Protein AF-A0A969LUW6-F1 (afdb_monomer_lite)

pLDDT: mean 77.74, std 17.45, range [34.81, 97.62]

Structure (mmCIF, N/CA/C/O backbone):
data_AF-A0A969LUW6-F1
#
_entry.id   AF-A0A969LUW6-F1
#
loop_
_atom_site.group_PDB
_atom_site.id
_atom_site.type_symbol
_atom_site.label_atom_id
_atom_site.label_alt_id
_atom_site.label_comp_id
_atom_site.label_asym_id
_atom_site.label_entity_id
_atom_site.label_seq_id
_atom_site.pdbx_PDB_ins_code
_atom_site.Cartn_x
_atom_site.Cartn_y
_atom_site.Cartn_z
_atom_site.occupancy
_atom_site.B_iso_or_equiv
_atom_site.auth_seq_id
_atom_site.auth_comp_id
_atom_site.auth_asym_id
_atom_site.auth_atom_id
_atom_site.pdbx_PDB_model_num
ATOM 1 N N . MET A 1 1 ? 1.964 -22.242 -4.460 1.00 82.00 1 MET A N 1
ATOM 2 C CA . MET A 1 1 ? 0.895 -22.938 -5.220 1.00 82.00 1 MET A CA 1
ATOM 3 C C . MET A 1 1 ? -0.150 -21.976 -5.781 1.00 82.00 1 MET A C 1
ATOM 5 O O . MET A 1 1 ? -0.470 -22.120 -6.950 1.00 82.00 1 MET A O 1
ATOM 9 N N . VAL A 1 2 ? -0.638 -20.989 -5.014 1.00 88.75 2 VAL A N 1
ATOM 10 C CA . VAL A 1 2 ? -1.667 -20.030 -5.479 1.00 88.75 2 VAL A CA 1
ATOM 11 C C . VAL A 1 2 ? -1.224 -19.213 -6.698 1.00 88.75 2 VAL A C 1
ATOM 13 O O . VAL A 1 2 ? -1.934 -19.186 -7.691 1.00 88.75 2 VAL A O 1
ATOM 16 N N . GLU A 1 3 ? -0.026 -18.627 -6.671 1.00 88.38 3 GLU A N 1
ATOM 17 C CA . GLU A 1 3 ? 0.510 -17.844 -7.797 1.00 88.38 3 GLU A CA 1
ATOM 18 C C . GLU A 1 3 ? 0.594 -18.656 -9.099 1.00 88.38 3 GLU A C 1
ATOM 20 O O . GLU A 1 3 ? 0.148 -18.209 -10.149 1.00 88.38 3 GLU A O 1
ATOM 25 N N . LYS A 1 4 ? 1.078 -19.904 -9.019 1.00 90.12 4 LYS A N 1
ATOM 26 C CA . LYS A 1 4 ? 1.127 -20.814 -10.171 1.00 90.12 4 LYS A CA 1
ATOM 27 C C . LYS A 1 4 ? -0.269 -21.109 -10.724 1.00 90.12 4 LYS A C 1
ATOM 29 O O . LYS A 1 4 ? -0.436 -21.162 -11.935 1.00 90.12 4 LYS A O 1
ATOM 34 N N . ALA A 1 5 ? -1.260 -21.310 -9.855 1.00 89.75 5 ALA A N 1
ATOM 35 C CA . ALA A 1 5 ? -2.643 -21.521 -10.280 1.00 89.75 5 ALA A CA 1
ATOM 36 C C . ALA A 1 5 ? -3.230 -20.261 -10.938 1.00 89.75 5 ALA A C 1
ATOM 38 O O . ALA A 1 5 ? -3.925 -20.367 -11.946 1.00 89.75 5 ALA A O 1
ATOM 39 N N . TYR A 1 6 ? -2.897 -19.076 -10.418 1.00 88.81 6 TYR A N 1
ATOM 40 C CA . TYR A 1 6 ? -3.279 -17.802 -11.021 1.00 88.81 6 TYR A CA 1
ATOM 41 C C . TYR A 1 6 ? -2.663 -17.649 -12.419 1.00 88.81 6 TYR A C 1
ATOM 43 O O . TYR A 1 6 ? -3.399 -17.440 -13.380 1.00 88.81 6 TYR A O 1
ATOM 51 N N . ALA A 1 7 ? -1.353 -17.860 -12.574 1.00 89.38 7 ALA A N 1
ATOM 52 C CA . ALA A 1 7 ? -0.679 -17.831 -13.875 1.00 89.38 7 ALA A CA 1
ATOM 53 C C . ALA A 1 7 ? -1.271 -18.861 -14.854 1.00 89.38 7 ALA A C 1
ATOM 55 O O . ALA A 1 7 ? -1.586 -18.532 -15.997 1.00 89.38 7 ALA A O 1
ATOM 56 N N . ALA A 1 8 ? -1.494 -20.095 -14.388 1.00 90.12 8 ALA A N 1
ATOM 57 C CA . ALA A 1 8 ? -2.071 -21.180 -15.181 1.00 90.12 8 ALA A CA 1
ATOM 58 C C . ALA A 1 8 ? -3.505 -20.891 -15.647 1.00 90.12 8 ALA A C 1
ATOM 60 O O . ALA A 1 8 ? -3.933 -21.416 -16.671 1.00 90.12 8 ALA A O 1
ATOM 61 N N . SER A 1 9 ? -4.246 -20.049 -14.923 1.00 87.62 9 SER A N 1
ATOM 62 C CA . SER A 1 9 ? -5.614 -19.691 -15.294 1.00 87.62 9 SER A CA 1
ATOM 63 C C . SER A 1 9 ? -5.696 -18.841 -16.564 1.00 87.62 9 SER A C 1
ATOM 65 O O . SER A 1 9 ? -6.790 -18.712 -17.105 1.00 87.62 9 SER A O 1
ATOM 67 N N . GLY A 1 10 ? -4.590 -18.238 -17.022 1.00 85.56 10 GLY A N 1
ATOM 68 C CA . GLY A 1 10 ? -4.571 -17.305 -18.155 1.00 85.56 10 GLY A CA 1
ATOM 69 C C . GLY A 1 10 ? -5.155 -15.922 -17.833 1.00 85.56 10 GLY A C 1
ATOM 70 O O . GLY A 1 10 ? -5.252 -15.070 -18.720 1.00 85.56 10 GLY A O 1
ATOM 71 N N . ILE A 1 11 ? -5.551 -15.681 -16.577 1.00 85.50 11 ILE A N 1
ATOM 72 C CA . ILE A 1 11 ? -6.007 -14.372 -16.101 1.00 85.50 11 ILE A CA 1
ATOM 73 C C . ILE A 1 11 ? -4.840 -13.387 -16.153 1.00 85.50 11 ILE A C 1
ATOM 75 O O . ILE A 1 11 ? -3.736 -13.675 -15.693 1.00 85.50 11 ILE A O 1
ATOM 79 N N . ARG A 1 12 ? -5.100 -12.207 -16.716 1.00 83.56 12 ARG A N 1
ATOM 80 C CA . ARG A 1 12 ? -4.108 -11.138 -16.826 1.00 83.56 12 ARG A CA 1
ATOM 81 C C . ARG A 1 12 ? -4.143 -10.208 -15.626 1.00 83.56 12 ARG A C 1
ATOM 83 O O . ARG A 1 12 ? -5.132 -10.154 -14.917 1.00 83.56 12 ARG A O 1
ATOM 90 N N . GLY A 1 13 ? -3.082 -9.447 -15.391 1.00 72.44 13 GLY A N 1
ATOM 91 C CA . GLY A 1 13 ? -3.028 -8.516 -14.259 1.00 72.44 13 GLY A CA 1
ATOM 92 C C . GLY A 1 13 ? -4.087 -7.395 -14.275 1.00 72.44 13 GLY A C 1
ATOM 93 O O . GLY A 1 13 ? -4.339 -6.782 -13.238 1.00 72.44 13 GLY A O 1
ATOM 94 N N . ASN A 1 14 ? -4.714 -7.104 -15.420 1.00 71.88 14 ASN A N 1
ATOM 95 C CA . ASN A 1 14 ? -5.703 -6.034 -15.553 1.00 71.88 14 ASN A CA 1
ATOM 96 C C . ASN A 1 14 ? -6.877 -6.422 -16.467 1.00 71.88 14 ASN A C 1
ATOM 98 O O . ASN A 1 14 ? -6.703 -7.182 -17.417 1.00 71.88 14 ASN A O 1
ATOM 102 N N . LEU A 1 15 ? -8.056 -5.843 -16.201 1.00 67.94 15 LEU A N 1
ATOM 103 C CA . LEU A 1 15 ? -9.284 -6.043 -16.992 1.00 67.94 15 LEU A CA 1
ATOM 104 C C . LEU A 1 15 ? -9.200 -5.515 -18.432 1.00 67.94 15 LEU A C 1
ATOM 106 O O . LEU A 1 15 ? -10.059 -5.830 -19.248 1.00 67.94 15 LEU A O 1
ATOM 110 N N . LEU A 1 16 ? -8.195 -4.694 -18.751 1.00 65.38 16 LEU A N 1
ATOM 111 C CA . LEU A 1 16 ? -8.040 -4.112 -20.088 1.00 65.38 16 LEU A CA 1
ATOM 112 C C . LEU A 1 16 ? -7.513 -5.119 -21.111 1.00 65.38 16 LEU A C 1
ATOM 114 O O . LEU A 1 16 ? -7.574 -4.859 -22.310 1.00 65.38 16 LEU A O 1
ATOM 118 N N . LYS A 1 17 ? -6.954 -6.242 -20.655 1.00 66.94 17 LYS A N 1
ATOM 119 C CA . LYS A 1 17 ? -6.422 -7.280 -21.529 1.00 66.94 17 LYS A CA 1
ATOM 120 C C . LYS A 1 17 ? -7.303 -8.519 -21.440 1.00 66.94 17 LYS A C 1
ATOM 122 O O . LYS A 1 17 ? -7.560 -9.025 -20.350 1.00 66.94 17 LYS A O 1
ATOM 127 N N . GLU A 1 18 ? -7.699 -9.036 -22.598 1.00 74.94 18 GLU A N 1
ATOM 128 C CA . GLU A 1 18 ? -8.442 -10.291 -22.687 1.00 74.94 18 GLU A CA 1
ATOM 129 C C . GLU A 1 18 ? -7.674 -11.441 -22.031 1.00 74.94 18 GLU A C 1
ATOM 131 O O . GLU A 1 18 ? -6.439 -11.493 -22.050 1.00 74.94 18 GLU A O 1
ATOM 136 N N . LYS A 1 19 ? -8.426 -12.373 -21.444 1.00 80.75 19 LYS A N 1
ATOM 137 C CA . LYS A 1 19 ? -7.871 -13.586 -20.853 1.00 80.75 19 LYS A CA 1
ATOM 138 C C . LYS A 1 19 ? -7.052 -14.340 -21.905 1.00 80.75 19 LYS A C 1
ATOM 140 O O . LYS A 1 19 ? -7.500 -14.534 -23.030 1.00 80.75 19 LYS A O 1
ATOM 145 N N . SER A 1 20 ? -5.854 -14.769 -21.527 1.00 81.69 20 SER A N 1
ATOM 146 C CA . SER A 1 20 ? -5.008 -15.585 -22.393 1.00 81.69 20 SER A CA 1
ATOM 147 C C . SER A 1 20 ? -5.558 -17.008 -22.490 1.00 81.69 20 SER A C 1
ATOM 149 O O . SER A 1 20 ? -5.987 -17.575 -21.483 1.00 81.69 20 SER A O 1
ATOM 151 N N . ASN A 1 21 ? -5.482 -17.603 -23.683 1.00 81.06 21 ASN A N 1
ATOM 152 C CA . ASN A 1 21 ? -5.755 -19.031 -23.882 1.00 81.06 21 ASN A CA 1
ATOM 153 C C . ASN A 1 21 ? -4.657 -19.921 -23.276 1.00 81.06 21 ASN A C 1
ATOM 155 O O . ASN A 1 21 ? -4.885 -21.100 -23.024 1.00 81.06 21 ASN A O 1
ATOM 159 N N . GLU A 1 22 ? -3.484 -19.345 -23.008 1.00 86.06 22 GLU A N 1
ATOM 160 C CA . GLU A 1 22 ? -2.337 -20.026 -22.415 1.00 86.06 22 GLU A CA 1
ATOM 161 C C . GLU A 1 22 ? -1.975 -19.401 -21.066 1.00 86.06 22 GLU A C 1
ATOM 163 O O . GLU A 1 22 ? -1.876 -18.176 -20.930 1.00 86.06 22 GLU A O 1
ATOM 168 N N . GLY A 1 23 ? -1.780 -20.249 -20.058 1.00 85.62 23 GLY A N 1
ATOM 169 C CA . GLY A 1 23 ? -1.317 -19.827 -18.744 1.00 85.62 23 GLY A CA 1
ATOM 170 C C . GLY A 1 23 ? 0.183 -19.540 -18.752 1.00 85.62 23 GLY A C 1
ATOM 171 O O . GLY A 1 23 ? 0.973 -20.410 -19.104 1.00 85.62 23 GLY A O 1
ATOM 172 N N . ALA A 1 24 ? 0.570 -18.334 -18.345 1.00 88.12 24 ALA A N 1
ATOM 173 C CA . ALA A 1 24 ? 1.954 -17.862 -18.355 1.00 88.12 24 ALA A CA 1
ATOM 174 C C . ALA A 1 24 ? 2.158 -16.859 -17.213 1.00 88.12 24 ALA A C 1
ATOM 176 O O . ALA A 1 24 ? 1.217 -16.150 -16.843 1.00 88.12 24 ALA A O 1
ATOM 177 N N . TYR A 1 25 ? 3.359 -16.801 -16.638 1.00 87.62 25 TYR A N 1
ATOM 178 C CA . TYR A 1 25 ? 3.648 -15.892 -15.521 1.00 87.62 25 TYR A CA 1
ATOM 179 C C . TYR A 1 25 ? 3.642 -14.428 -15.976 1.00 87.62 25 TYR A C 1
ATOM 181 O O . TYR A 1 25 ? 3.141 -13.553 -15.274 1.00 87.62 25 TYR A O 1
ATOM 189 N N . GLU A 1 26 ? 4.086 -14.194 -17.204 1.00 88.44 26 GLU A N 1
ATOM 190 C CA . GLU A 1 26 ? 4.154 -12.912 -17.900 1.00 88.44 26 GLU A CA 1
ATOM 191 C C . GLU A 1 26 ? 2.767 -12.265 -18.043 1.00 88.44 26 GLU A C 1
ATOM 193 O O . GLU A 1 26 ? 2.632 -11.043 -18.083 1.00 88.44 26 GLU A O 1
ATOM 198 N N . ASN A 1 27 ? 1.695 -13.067 -18.054 1.00 85.94 27 ASN A N 1
ATOM 199 C CA . ASN A 1 27 ? 0.327 -12.547 -18.090 1.00 85.94 27 ASN A CA 1
ATOM 200 C C . ASN A 1 27 ? -0.034 -11.749 -16.824 1.00 85.94 27 ASN A C 1
ATOM 202 O O . ASN A 1 27 ? -0.928 -10.900 -16.872 1.00 85.94 27 ASN A O 1
ATOM 206 N N . MET A 1 28 ? 0.644 -12.000 -15.701 1.00 84.50 28 MET A N 1
ATOM 207 C CA . MET A 1 28 ? 0.396 -11.320 -14.428 1.00 84.50 28 MET A CA 1
ATOM 208 C C . MET A 1 28 ? 1.115 -9.966 -14.322 1.00 84.50 28 MET A C 1
ATOM 210 O O . MET A 1 28 ? 0.819 -9.194 -13.409 1.00 84.50 28 MET A O 1
ATOM 214 N N . GLU A 1 29 ? 2.027 -9.645 -15.246 1.00 84.50 29 GLU A N 1
ATOM 215 C CA . GLU A 1 29 ? 2.792 -8.399 -15.207 1.00 84.50 29 GLU A CA 1
ATOM 216 C C . GLU A 1 29 ? 1.911 -7.152 -15.383 1.00 84.50 29 GLU A C 1
ATOM 218 O O . GLU A 1 29 ? 1.014 -7.088 -16.233 1.00 84.50 29 GLU A O 1
ATOM 223 N N . GLY A 1 30 ? 2.204 -6.119 -14.585 1.00 80.94 30 GLY A N 1
ATOM 224 C CA . GLY A 1 30 ? 1.499 -4.834 -14.636 1.00 80.94 30 GLY A CA 1
ATOM 225 C C . GLY A 1 30 ? 0.048 -4.907 -14.151 1.00 80.94 30 GLY A C 1
ATOM 226 O O . GLY A 1 30 ? -0.820 -4.223 -14.704 1.00 80.94 30 GLY A O 1
ATOM 227 N N . GLY A 1 31 ? -0.222 -5.775 -13.173 1.00 84.25 31 GLY A N 1
ATOM 228 C CA . GLY A 1 31 ? -1.552 -5.958 -12.609 1.00 84.25 31 GLY A CA 1
ATOM 229 C C . GLY A 1 31 ? -1.943 -4.986 -11.498 1.00 84.25 31 GLY A C 1
ATOM 230 O O . GLY A 1 31 ? -1.109 -4.257 -10.966 1.00 84.25 31 GLY A O 1
ATOM 231 N N . PHE A 1 32 ? -3.230 -4.994 -11.144 1.00 88.75 32 PHE A N 1
ATOM 232 C CA . PHE A 1 32 ? -3.789 -4.170 -10.071 1.00 88.75 32 PHE A CA 1
ATOM 233 C C . PHE A 1 32 ? -4.319 -5.024 -8.915 1.00 88.75 32 PHE A C 1
ATOM 235 O O . PHE A 1 32 ? -5.057 -5.988 -9.129 1.00 88.75 32 PHE A O 1
ATOM 242 N N . SER A 1 33 ? -4.007 -4.622 -7.680 1.00 92.50 33 SER A N 1
ATOM 243 C CA . SER A 1 33 ? -4.384 -5.363 -6.469 1.00 92.50 33 SER A CA 1
ATOM 244 C C . SER A 1 33 ? -5.895 -5.569 -6.319 1.00 92.50 33 SER A C 1
ATOM 246 O O . SER A 1 33 ? -6.322 -6.657 -5.944 1.00 92.50 33 SER A O 1
ATOM 248 N N . TRP A 1 34 ? -6.724 -4.568 -6.649 1.00 92.25 34 TRP A N 1
ATOM 249 C CA . TRP A 1 34 ? -8.185 -4.719 -6.584 1.00 92.25 34 TRP A CA 1
ATOM 250 C C . TRP A 1 34 ? -8.690 -5.830 -7.509 1.00 92.25 34 TRP A C 1
ATOM 252 O O . TRP A 1 34 ? -9.543 -6.604 -7.098 1.00 92.25 34 TRP A O 1
ATOM 262 N N . TYR A 1 35 ? -8.120 -5.965 -8.709 1.00 91.00 35 TYR A N 1
ATOM 263 C CA . TYR A 1 35 ? -8.531 -7.003 -9.647 1.00 91.00 35 TYR A CA 1
ATOM 264 C C . TYR A 1 35 ? -8.110 -8.391 -9.156 1.00 91.00 35 TYR A C 1
ATOM 266 O O . TYR A 1 35 ? -8.892 -9.339 -9.196 1.00 91.00 35 TYR A O 1
ATOM 274 N N . ALA A 1 36 ? -6.906 -8.503 -8.587 1.00 91.56 36 ALA A N 1
ATOM 275 C CA . ALA A 1 36 ? -6.483 -9.734 -7.929 1.00 91.56 36 ALA A CA 1
ATOM 276 C C . ALA A 1 36 ? -7.428 -10.117 -6.773 1.00 91.56 36 ALA A C 1
ATOM 278 O O . ALA A 1 36 ? -7.747 -11.294 -6.612 1.00 91.56 36 ALA A O 1
ATOM 279 N N . PHE A 1 37 ? -7.923 -9.148 -5.994 1.00 92.94 37 PHE A N 1
ATOM 280 C CA . PHE A 1 37 ? -8.915 -9.411 -4.948 1.00 92.94 37 PHE A CA 1
ATOM 281 C C . PHE A 1 37 ? -10.226 -9.959 -5.513 1.00 92.94 37 PHE A C 1
ATOM 283 O O . PHE A 1 37 ? -10.753 -10.923 -4.963 1.00 92.94 37 PHE A O 1
ATOM 290 N N . GLU A 1 38 ? -10.732 -9.404 -6.613 1.00 91.31 38 GLU A N 1
ATOM 291 C CA . GLU A 1 38 ? -11.956 -9.899 -7.256 1.00 91.31 38 GLU A CA 1
ATOM 292 C C . GLU A 1 38 ? -11.805 -11.329 -7.747 1.00 91.31 38 GLU A C 1
ATOM 294 O O . GLU A 1 38 ? -12.661 -12.169 -7.478 1.00 91.31 38 GLU A O 1
ATOM 299 N N . VAL A 1 39 ? -10.686 -11.628 -8.406 1.00 89.69 39 VAL A N 1
ATOM 300 C CA . VAL A 1 39 ? -10.389 -12.974 -8.902 1.00 89.69 39 VAL A CA 1
ATOM 301 C C . VAL A 1 39 ? -10.301 -13.977 -7.752 1.00 89.69 39 VAL A C 1
ATOM 303 O O . VAL A 1 39 ? -10.811 -15.090 -7.863 1.00 89.69 39 VAL A O 1
ATOM 306 N N . LEU A 1 40 ? -9.671 -13.598 -6.638 1.00 89.94 40 LEU A N 1
ATOM 307 C CA . LEU A 1 40 ? -9.479 -14.486 -5.490 1.00 89.94 40 LEU A CA 1
ATOM 308 C C . LEU A 1 40 ? -10.741 -14.661 -4.635 1.00 89.94 40 LEU A C 1
ATOM 310 O O . LEU A 1 40 ? -10.903 -15.710 -4.013 1.00 89.94 40 LEU A O 1
ATOM 314 N N . LEU A 1 41 ? -11.615 -13.652 -4.570 1.00 89.88 41 LEU A N 1
ATOM 315 C CA . LEU A 1 41 ? -12.793 -13.650 -3.694 1.00 89.88 41 LEU A CA 1
ATOM 316 C C . LEU A 1 41 ? -14.114 -13.895 -4.430 1.00 89.88 41 LEU A C 1
ATOM 318 O O . LEU A 1 41 ? -15.123 -14.159 -3.777 1.00 89.88 41 LEU A O 1
ATOM 322 N N . GLY A 1 42 ? -14.135 -13.774 -5.759 1.00 89.88 42 GLY A N 1
ATOM 323 C CA . GLY A 1 42 ? -15.349 -13.857 -6.573 1.00 89.88 42 GLY A CA 1
ATOM 324 C C . GLY A 1 42 ? -16.356 -12.735 -6.297 1.00 89.88 42 GLY A C 1
ATOM 325 O O . GLY A 1 42 ? -17.549 -12.914 -6.530 1.00 89.88 42 GLY A O 1
ATOM 326 N N . LYS A 1 43 ? -15.903 -11.605 -5.743 1.00 90.38 43 LYS A N 1
ATOM 327 C CA . LYS A 1 43 ? -16.732 -10.457 -5.350 1.00 90.38 43 LYS A CA 1
ATOM 328 C C . LYS A 1 43 ? -16.055 -9.160 -5.767 1.00 90.38 43 LYS A C 1
ATOM 330 O O . LYS A 1 43 ? -14.835 -9.061 -5.652 1.00 90.38 43 LYS A O 1
ATOM 335 N N . GLU A 1 44 ? -16.853 -8.171 -6.159 1.00 90.19 44 GLU A N 1
ATOM 336 C CA . GLU A 1 44 ? -16.357 -6.847 -6.546 1.00 90.19 44 GLU A CA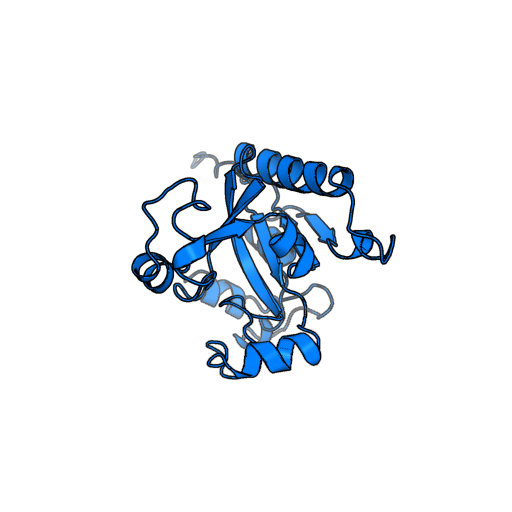 1
ATOM 337 C C . GLU A 1 44 ? -15.523 -6.202 -5.435 1.00 90.19 44 GLU A C 1
ATOM 339 O O . GLU A 1 44 ? -15.876 -6.217 -4.250 1.00 90.19 44 GLU A O 1
ATOM 344 N N . SER A 1 45 ? -14.398 -5.626 -5.838 1.00 92.81 45 SER A N 1
ATOM 345 C CA . SER A 1 45 ? -13.489 -4.883 -4.977 1.00 92.81 45 SER A CA 1
ATOM 346 C C . SER A 1 45 ? -13.468 -3.425 -5.414 1.00 92.81 45 SER A C 1
ATOM 348 O O . SER A 1 45 ? -13.977 -3.051 -6.464 1.00 92.81 45 SER A O 1
ATOM 350 N N . SER A 1 46 ? -12.905 -2.555 -4.584 1.00 92.19 46 SER A N 1
ATOM 351 C CA . SER A 1 46 ? -12.885 -1.122 -4.875 1.00 92.19 46 SER A CA 1
ATOM 352 C C . SER A 1 46 ? -11.466 -0.614 -5.061 1.00 92.19 46 SER A C 1
ATOM 354 O O . SER A 1 46 ? -10.560 -0.984 -4.313 1.00 92.19 46 SER A O 1
ATOM 356 N N . GLN A 1 47 ? -11.291 0.290 -6.024 1.00 91.94 47 GLN A N 1
ATOM 357 C CA . GLN A 1 47 ? -10.090 1.102 -6.169 1.00 91.94 47 GLN A CA 1
ATOM 358 C C . GLN A 1 47 ? -10.446 2.574 -5.955 1.00 91.94 47 GLN A C 1
ATOM 360 O O . GLN A 1 47 ? -11.441 3.078 -6.469 1.00 91.94 47 GLN A O 1
ATOM 365 N N . THR A 1 48 ? -9.626 3.279 -5.186 1.00 92.50 48 THR A N 1
ATOM 366 C CA . THR A 1 48 ? -9.702 4.730 -5.002 1.00 92.50 48 THR A CA 1
ATOM 367 C C . THR A 1 48 ? -8.459 5.369 -5.598 1.00 92.50 48 THR A C 1
ATOM 369 O O . THR A 1 48 ? -7.345 4.993 -5.233 1.00 92.50 48 THR A O 1
ATOM 372 N N . ASP A 1 49 ? -8.655 6.343 -6.482 1.00 90.44 49 ASP A N 1
ATOM 373 C CA . ASP A 1 49 ? -7.585 7.215 -6.963 1.00 90.44 49 ASP A CA 1
ATOM 374 C C . ASP A 1 49 ? -7.237 8.244 -5.874 1.00 90.44 49 ASP A C 1
ATOM 376 O O . ASP A 1 49 ? -8.083 9.025 -5.426 1.00 90.44 49 ASP A O 1
ATOM 380 N N . LEU A 1 50 ? -5.987 8.219 -5.416 1.00 89.06 50 LEU A N 1
ATOM 381 C CA . LEU A 1 50 ? -5.460 9.129 -4.401 1.00 89.06 50 LEU A CA 1
ATOM 382 C C . LEU A 1 50 ? -4.931 10.441 -5.013 1.00 89.06 50 LEU A C 1
ATOM 384 O O . LEU A 1 50 ? -4.744 11.425 -4.296 1.00 89.06 50 LEU A O 1
ATOM 388 N N . THR A 1 51 ? -4.741 10.500 -6.334 1.00 77.94 51 THR A N 1
ATOM 389 C CA . THR A 1 51 ? -4.213 11.666 -7.064 1.00 77.94 51 THR A CA 1
ATOM 390 C C . THR A 1 51 ? -5.259 12.730 -7.353 1.00 77.94 51 THR A C 1
ATOM 392 O O . THR A 1 51 ? -4.901 13.904 -7.459 1.00 77.94 51 THR A O 1
ATOM 395 N N . ALA A 1 52 ? -6.546 12.371 -7.389 1.00 55.88 52 ALA A N 1
ATOM 396 C CA . ALA A 1 52 ? -7.651 13.307 -7.618 1.00 55.88 52 ALA A CA 1
ATOM 397 C C . ALA A 1 52 ? -7.687 14.467 -6.596 1.00 55.88 52 ALA A C 1
ATOM 399 O O . ALA A 1 52 ? -8.270 15.518 -6.855 1.00 55.88 52 ALA A O 1
ATOM 400 N N . LYS A 1 53 ? -7.000 14.323 -5.454 1.00 51.53 53 LYS A N 1
ATOM 401 C CA . LYS A 1 53 ? -6.830 15.378 -4.443 1.00 51.53 53 LYS A CA 1
ATOM 402 C C . LYS A 1 53 ? -5.653 16.329 -4.706 1.00 51.53 53 LYS A C 1
ATOM 404 O O . LYS A 1 53 ? -5.617 17.403 -4.116 1.00 51.53 53 LYS A O 1
ATOM 409 N N . LYS A 1 54 ? -4.721 15.992 -5.608 1.00 48.53 54 LYS A N 1
ATOM 410 C CA . LYS A 1 54 ? -3.590 16.856 -6.011 1.00 48.53 54 LYS A CA 1
ATOM 411 C C . LYS A 1 54 ? -3.975 17.924 -7.038 1.00 48.53 54 LYS A C 1
ATOM 413 O O . LYS A 1 54 ? -3.270 18.922 -7.161 1.00 48.53 54 LYS A O 1
ATOM 418 N N . ALA A 1 55 ? -5.094 17.754 -7.747 1.00 40.62 55 ALA A N 1
ATOM 419 C CA . ALA A 1 55 ? -5.599 18.751 -8.696 1.00 40.62 55 ALA A CA 1
ATOM 420 C C . ALA A 1 55 ? -6.134 20.026 -8.006 1.00 40.62 55 ALA A C 1
ATOM 422 O O . ALA A 1 55 ? -6.319 21.054 -8.657 1.00 40.62 55 ALA A O 1
ATOM 423 N N . VAL A 1 56 ? -6.320 20.002 -6.679 1.00 39.84 56 VAL A N 1
ATOM 424 C CA . VAL A 1 56 ? -6.744 21.158 -5.883 1.00 39.84 56 VAL A CA 1
ATOM 425 C C . VAL A 1 56 ? -5.549 21.720 -5.099 1.00 39.84 56 VAL A C 1
ATOM 427 O O . VAL A 1 56 ? -5.337 21.425 -3.931 1.00 39.84 56 VAL A O 1
ATOM 430 N N . LYS A 1 57 ? -4.819 22.604 -5.787 1.00 34.81 57 LYS A N 1
ATOM 431 C CA . LYS A 1 57 ? -3.877 23.632 -5.299 1.00 34.81 57 LYS A CA 1
ATOM 432 C C . LYS A 1 57 ? -2.439 23.245 -4.915 1.00 34.81 57 LYS A C 1
ATOM 434 O O . LYS A 1 57 ? -2.143 22.534 -3.964 1.00 34.81 57 LYS A O 1
ATOM 439 N N . LYS A 1 58 ? -1.547 23.999 -5.570 1.00 35.94 58 LYS A N 1
ATOM 440 C CA . LYS A 1 58 ? -0.165 24.399 -5.241 1.00 35.94 58 LYS A CA 1
ATOM 441 C C . LYS A 1 58 ? -0.049 25.197 -3.917 1.00 35.94 58 LYS A C 1
ATOM 443 O O . LYS A 1 58 ? 0.755 26.117 -3.813 1.00 35.94 58 LYS A O 1
ATOM 448 N N . SER A 1 59 ? -0.865 24.890 -2.912 1.00 34.81 59 SER A N 1
ATOM 449 C CA . SER A 1 59 ? -0.765 25.449 -1.562 1.00 34.81 59 SER A CA 1
ATOM 450 C C . SER A 1 59 ? -0.737 24.279 -0.598 1.00 34.81 59 SER A C 1
ATOM 452 O O . SER A 1 59 ? -1.651 23.465 -0.682 1.00 34.81 59 SER A O 1
ATOM 454 N N . ARG A 1 60 ? 0.291 24.196 0.264 1.00 43.09 60 ARG A N 1
ATOM 455 C CA . ARG A 1 60 ? 0.390 23.277 1.420 1.00 43.09 60 ARG A CA 1
ATOM 456 C C . ARG A 1 60 ? -0.985 22.712 1.785 1.00 43.09 60 ARG A C 1
ATOM 458 O O . ARG A 1 60 ? -1.819 23.452 2.304 1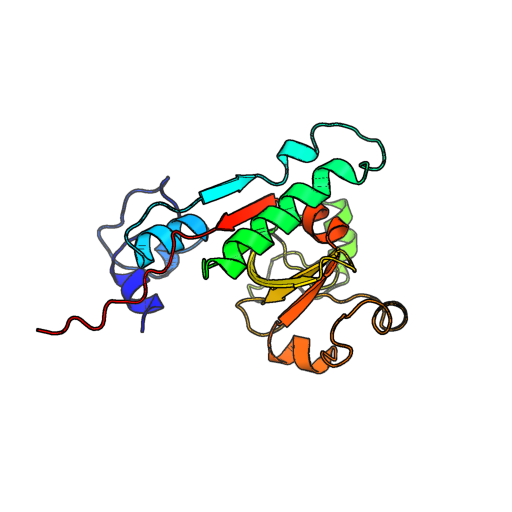.00 43.09 60 ARG A O 1
ATOM 465 N N . SER A 1 61 ? -1.244 21.464 1.401 1.00 40.59 61 SER A N 1
ATOM 466 C CA . SER A 1 61 ? -2.564 20.852 1.523 1.00 40.59 61 SER A CA 1
ATOM 467 C C . SER A 1 61 ? -3.012 20.903 2.976 1.00 40.59 61 SER A C 1
ATOM 469 O O . SER A 1 61 ? -2.319 20.423 3.871 1.00 40.59 61 SER A O 1
ATOM 471 N N . THR A 1 62 ? -4.161 21.523 3.206 1.00 37.19 62 THR A N 1
ATOM 472 C CA . THR A 1 62 ? -4.799 21.600 4.513 1.00 37.19 62 THR A CA 1
ATOM 473 C C . THR A 1 62 ? -5.170 20.196 5.031 1.00 37.19 62 THR A C 1
ATOM 475 O O . THR A 1 62 ? -5.515 19.317 4.237 1.00 37.19 62 THR A O 1
ATOM 478 N N . PRO A 1 63 ? -5.166 19.965 6.360 1.00 47.44 63 PRO A N 1
ATOM 479 C CA . PRO A 1 63 ? -5.335 18.635 6.974 1.00 47.44 63 PRO A CA 1
ATOM 480 C C . PRO A 1 63 ? -6.703 17.945 6.781 1.00 47.44 63 PRO A C 1
ATOM 482 O O . PRO A 1 63 ? -6.878 16.803 7.209 1.00 47.44 63 PRO A O 1
ATOM 485 N N . GLU A 1 64 ? -7.699 18.607 6.187 1.00 44.25 64 GLU A N 1
ATOM 486 C CA . GLU A 1 64 ? -9.083 18.106 6.111 1.00 44.25 64 GLU A CA 1
ATOM 487 C C . GLU A 1 64 ? -9.303 17.036 5.033 1.00 44.25 64 GLU A C 1
ATOM 489 O O . GLU A 1 64 ? -10.143 16.154 5.205 1.00 44.25 64 GLU A O 1
ATOM 494 N N . GLY A 1 65 ? -8.505 17.029 3.961 1.00 51.25 65 GLY A N 1
ATOM 495 C CA . GLY A 1 65 ? -8.607 16.022 2.897 1.00 51.25 65 GLY A CA 1
ATOM 496 C C . GLY A 1 65 ? -7.999 14.658 3.249 1.00 51.25 65 GLY A C 1
ATOM 497 O O . GLY A 1 65 ? -8.295 13.668 2.573 1.00 51.25 65 GLY A O 1
ATOM 498 N N . ALA A 1 66 ? -7.169 14.595 4.295 1.00 59.78 66 ALA A N 1
ATOM 499 C CA . ALA A 1 66 ? -6.369 13.425 4.658 1.00 59.78 66 ALA A CA 1
ATOM 500 C C . ALA A 1 66 ? -7.092 12.485 5.648 1.00 59.78 66 ALA A C 1
ATOM 502 O O . ALA A 1 66 ? -7.032 11.263 5.501 1.00 59.78 66 ALA A O 1
ATOM 503 N N . LYS A 1 67 ? -7.876 13.042 6.586 1.00 69.31 67 LYS A N 1
ATOM 504 C CA . LYS A 1 67 ? -8.674 12.272 7.565 1.00 69.31 67 LYS A CA 1
ATOM 505 C C . LYS A 1 67 ? -9.617 11.229 6.935 1.00 69.31 67 LYS A C 1
ATOM 507 O O . LYS A 1 67 ? -9.657 10.111 7.444 1.00 69.31 67 LYS A O 1
ATOM 512 N N . PRO A 1 68 ? -10.320 11.512 5.817 1.00 84.88 68 PRO A N 1
ATOM 513 C CA . PRO A 1 68 ? -11.197 10.522 5.195 1.00 84.88 68 PRO A CA 1
ATOM 514 C C . PRO A 1 68 ? -10.464 9.272 4.696 1.00 84.88 68 PRO A C 1
ATOM 516 O O . PRO A 1 68 ? -11.065 8.205 4.639 1.00 84.88 68 PRO A O 1
ATOM 519 N N . ILE A 1 69 ? -9.182 9.383 4.322 1.00 89.44 69 ILE A N 1
ATOM 520 C CA . ILE A 1 69 ? -8.413 8.235 3.821 1.00 89.44 69 ILE A CA 1
ATOM 521 C C . ILE A 1 69 ? -8.033 7.303 4.968 1.00 89.44 69 ILE A C 1
ATOM 523 O O . ILE A 1 69 ? -8.280 6.106 4.855 1.00 89.44 69 ILE A O 1
ATOM 527 N N . LEU A 1 70 ? -7.522 7.836 6.085 1.00 90.56 70 LEU A N 1
ATOM 528 C CA . LEU A 1 70 ? -7.256 7.017 7.272 1.00 90.56 70 LEU A CA 1
ATOM 529 C C . LEU A 1 70 ? -8.528 6.343 7.781 1.00 90.56 70 LEU A C 1
ATOM 531 O O . LEU A 1 70 ? -8.518 5.135 7.980 1.00 90.56 70 LEU A O 1
ATOM 535 N N . ALA A 1 71 ? -9.636 7.082 7.896 1.00 91.44 71 ALA A N 1
ATOM 536 C CA . ALA A 1 71 ? -10.913 6.511 8.323 1.00 91.44 71 ALA A CA 1
ATOM 537 C C . ALA A 1 71 ? -11.395 5.394 7.379 1.00 91.44 71 ALA A C 1
ATOM 539 O O . ALA A 1 71 ? -11.882 4.359 7.831 1.00 91.44 71 ALA A O 1
ATOM 540 N N . LYS A 1 72 ? -11.215 5.567 6.061 1.00 93.69 72 LYS A N 1
ATOM 541 C CA . LYS A 1 72 ? -11.560 4.547 5.061 1.00 93.69 72 LYS A CA 1
ATOM 542 C C . LYS A 1 72 ? -10.694 3.293 5.193 1.00 93.69 72 LYS A C 1
ATOM 544 O O . LYS A 1 72 ? -11.229 2.188 5.146 1.00 93.69 72 LYS A O 1
ATOM 549 N N . ILE A 1 73 ? -9.382 3.459 5.362 1.00 95.50 73 ILE A N 1
ATOM 550 C CA . ILE A 1 73 ? -8.452 2.345 5.588 1.00 95.50 73 ILE A CA 1
ATOM 551 C C . ILE A 1 73 ? -8.817 1.631 6.891 1.00 95.50 73 ILE A C 1
ATOM 553 O O . ILE A 1 73 ? -8.968 0.413 6.885 1.00 95.50 73 ILE A O 1
ATOM 557 N N . LYS A 1 74 ? -9.047 2.383 7.974 1.00 94.94 74 LYS A N 1
ATOM 558 C CA . LYS A 1 74 ? -9.458 1.841 9.269 1.00 94.94 74 LYS A CA 1
ATOM 559 C C . LYS A 1 74 ? -10.693 0.967 9.141 1.00 94.94 74 LYS A C 1
ATOM 561 O O . LYS A 1 74 ? -10.668 -0.193 9.527 1.00 94.94 74 LYS A O 1
ATOM 566 N N . ALA A 1 75 ? -11.755 1.516 8.554 1.00 94.75 75 ALA A N 1
ATOM 567 C CA . ALA A 1 75 ? -13.011 0.807 8.394 1.00 94.75 75 ALA A CA 1
ATOM 568 C C . ALA A 1 75 ? -12.821 -0.479 7.578 1.00 94.75 75 ALA A C 1
ATOM 570 O O . ALA A 1 75 ? -13.417 -1.501 7.899 1.00 94.75 75 ALA A O 1
ATOM 571 N N . ALA A 1 76 ? -11.976 -0.467 6.544 1.00 95.25 76 ALA A N 1
ATOM 572 C CA . ALA A 1 76 ? -11.675 -1.671 5.778 1.00 95.25 76 ALA A CA 1
ATOM 573 C C . ALA A 1 76 ? -10.952 -2.736 6.624 1.00 95.25 76 ALA A C 1
ATOM 575 O O . ALA A 1 76 ? -11.369 -3.895 6.622 1.00 95.25 76 ALA A O 1
ATOM 576 N N . LEU A 1 77 ? -9.923 -2.341 7.379 1.00 95.00 77 LEU A N 1
ATOM 577 C CA . LEU A 1 77 ? -9.162 -3.242 8.251 1.00 95.00 77 LEU A CA 1
ATOM 578 C C . LEU A 1 77 ? -10.019 -3.801 9.402 1.00 95.00 77 LEU A C 1
ATOM 580 O O . LEU A 1 77 ? -9.977 -5.004 9.674 1.00 95.00 77 LEU A O 1
ATOM 584 N N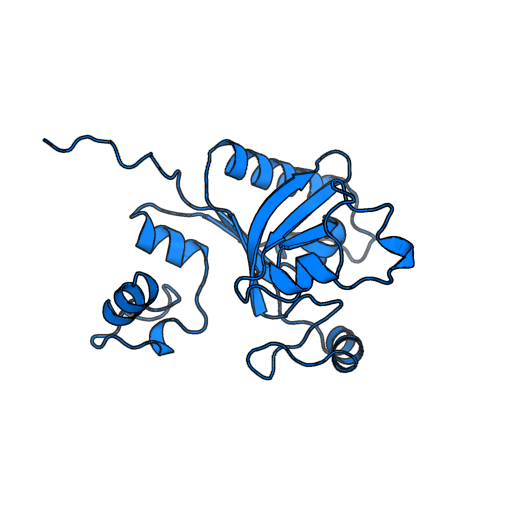 . ASP A 1 78 ? -10.849 -2.962 10.030 1.00 94.19 78 ASP A N 1
ATOM 585 C CA . ASP A 1 78 ? -11.786 -3.360 11.088 1.00 94.19 78 ASP A CA 1
ATOM 586 C C . ASP A 1 78 ? -12.768 -4.430 10.578 1.00 94.19 78 ASP A C 1
ATOM 588 O O . ASP A 1 78 ? -13.015 -5.428 11.257 1.00 94.19 78 ASP A O 1
ATOM 592 N N . ASN A 1 79 ? -13.239 -4.283 9.333 1.00 93.06 79 ASN A N 1
ATOM 593 C CA . ASN A 1 79 ? -14.113 -5.242 8.647 1.00 93.06 79 ASN A CA 1
ATOM 594 C C . ASN A 1 79 ? -13.354 -6.399 7.966 1.00 93.06 79 ASN A C 1
ATOM 596 O O . ASN A 1 79 ? -13.903 -7.076 7.097 1.00 93.06 79 ASN A O 1
ATOM 600 N N . LYS A 1 80 ? -12.087 -6.639 8.335 1.00 92.62 80 LYS A N 1
ATOM 601 C CA . LYS A 1 80 ? -11.258 -7.759 7.846 1.00 92.62 80 LYS A CA 1
ATOM 602 C C . LYS A 1 80 ? -11.131 -7.825 6.319 1.00 92.62 80 LYS A C 1
ATOM 604 O O . LYS A 1 80 ? -10.964 -8.904 5.749 1.00 92.62 80 LYS A O 1
ATOM 609 N N . LYS A 1 81 ? -11.190 -6.674 5.648 1.00 94.69 81 LYS A N 1
ATOM 610 C CA . LYS A 1 81 ? -10.914 -6.559 4.212 1.00 94.69 81 LYS A CA 1
ATOM 611 C C . LYS A 1 81 ? -9.408 -6.488 3.989 1.00 94.69 81 LYS A C 1
ATOM 613 O O . LYS A 1 81 ? -8.685 -5.885 4.782 1.00 94.69 81 LYS A O 1
ATOM 618 N N . ALA A 1 82 ? -8.937 -7.077 2.896 1.00 95.94 82 ALA A N 1
ATOM 619 C CA . ALA A 1 82 ? -7.573 -6.871 2.440 1.00 95.94 82 ALA A CA 1
ATOM 620 C C . ALA A 1 82 ? -7.445 -5.459 1.860 1.00 95.94 82 ALA A C 1
ATOM 622 O O . ALA A 1 82 ? -8.318 -4.990 1.123 1.00 95.94 82 ALA A O 1
ATOM 623 N N . VAL A 1 83 ? -6.350 -4.784 2.200 1.00 97.44 83 VAL A N 1
ATOM 624 C CA . VAL A 1 83 ? -6.081 -3.416 1.766 1.00 97.44 83 VAL A CA 1
ATOM 625 C C . VAL A 1 83 ? -4.683 -3.358 1.167 1.00 97.44 83 VAL A C 1
ATOM 627 O O . VAL A 1 83 ? -3.716 -3.829 1.764 1.00 97.44 83 VAL A O 1
ATOM 630 N N . ALA A 1 84 ? -4.572 -2.783 -0.024 1.00 97.62 84 ALA A N 1
ATOM 631 C CA . ALA A 1 84 ? -3.312 -2.588 -0.725 1.00 97.62 84 ALA A CA 1
ATOM 632 C C . ALA A 1 84 ? -3.227 -1.171 -1.287 1.00 97.62 84 ALA A C 1
ATOM 634 O O . ALA A 1 84 ? -4.248 -0.520 -1.517 1.00 97.62 84 ALA A O 1
ATOM 635 N N . ALA A 1 85 ? -2.014 -0.689 -1.511 1.00 97.12 85 ALA A N 1
ATOM 636 C CA . ALA A 1 85 ? -1.783 0.615 -2.099 1.00 97.12 85 ALA A CA 1
ATOM 637 C C . ALA A 1 85 ? -0.646 0.573 -3.115 1.00 97.12 85 ALA A C 1
ATOM 639 O O . ALA A 1 85 ? 0.409 -0.011 -2.865 1.00 97.12 85 ALA A O 1
ATOM 640 N N . GLY A 1 86 ? -0.876 1.244 -4.239 1.00 95.06 86 GLY A N 1
ATOM 641 C CA . GLY A 1 86 ? 0.066 1.355 -5.339 1.00 95.06 86 GLY A CA 1
ATOM 642 C C . GLY A 1 86 ? 0.797 2.687 -5.309 1.00 95.06 86 GLY A C 1
ATOM 643 O O . GLY A 1 86 ? 0.193 3.730 -5.037 1.00 95.06 86 GLY A O 1
ATOM 644 N N . THR A 1 87 ? 2.093 2.658 -5.600 1.00 93.12 87 THR A N 1
ATOM 645 C CA . THR A 1 87 ? 2.888 3.868 -5.797 1.00 93.12 87 THR A CA 1
ATOM 646 C C . THR A 1 87 ? 2.805 4.354 -7.237 1.00 93.12 87 THR A C 1
ATOM 648 O O . THR A 1 87 ? 2.685 3.580 -8.199 1.00 93.12 87 THR A O 1
ATOM 651 N N . ARG A 1 88 ? 2.915 5.673 -7.391 1.00 91.62 88 ARG A N 1
ATOM 652 C CA . ARG A 1 88 ? 3.013 6.321 -8.700 1.00 91.62 88 ARG A CA 1
ATOM 653 C C . ARG A 1 88 ? 4.423 6.217 -9.279 1.00 91.62 88 ARG A C 1
ATOM 655 O O . ARG A 1 88 ? 5.384 5.959 -8.551 1.00 91.62 88 ARG A O 1
ATOM 662 N N . PRO A 1 89 ? 4.599 6.514 -10.575 1.00 88.69 89 PRO A N 1
ATOM 663 C CA . PRO A 1 89 ? 5.912 6.858 -11.096 1.00 88.69 89 PRO A CA 1
ATOM 664 C C . PRO A 1 89 ? 6.477 8.084 -10.358 1.00 88.69 89 PRO A C 1
ATOM 666 O O . PRO A 1 89 ? 5.788 9.095 -10.176 1.00 88.69 89 PRO A O 1
ATOM 669 N N . PHE A 1 90 ? 7.744 8.013 -9.956 1.00 86.75 90 PHE A N 1
ATOM 670 C CA . PHE A 1 90 ? 8.462 9.186 -9.462 1.00 86.75 90 PHE A CA 1
ATOM 671 C C . PHE A 1 90 ? 8.803 10.136 -10.614 1.00 86.75 90 PHE A C 1
ATOM 673 O O . PHE A 1 90 ? 9.046 9.706 -11.745 1.00 86.75 90 PHE A O 1
ATOM 680 N N . THR A 1 91 ? 8.778 11.434 -10.326 1.00 85.88 91 THR A N 1
ATOM 681 C CA . THR A 1 91 ? 9.181 12.501 -11.253 1.00 85.88 91 THR A CA 1
ATOM 682 C C . THR A 1 91 ? 10.681 12.444 -11.524 1.00 85.88 91 THR A C 1
ATOM 684 O O . THR A 1 91 ? 11.427 11.862 -10.748 1.00 85.88 91 THR A O 1
ATOM 687 N N . GLU A 1 92 ? 11.164 13.086 -12.588 1.00 82.31 92 GLU A N 1
ATOM 688 C CA . GLU A 1 92 ? 12.608 13.129 -12.871 1.00 82.31 92 GLU A CA 1
ATOM 689 C C . GLU A 1 92 ? 13.421 13.791 -11.747 1.00 82.31 92 GLU A C 1
ATOM 691 O O . GLU A 1 92 ? 14.553 13.393 -11.495 1.00 82.31 92 GLU A O 1
ATOM 696 N N . ALA A 1 93 ? 12.846 14.769 -11.039 1.00 81.25 93 ALA A N 1
ATOM 697 C CA . ALA A 1 93 ? 13.484 15.376 -9.872 1.00 81.25 93 ALA A CA 1
ATOM 698 C C . ALA A 1 93 ? 13.607 14.370 -8.717 1.00 81.25 93 ALA A C 1
ATOM 700 O O . ALA A 1 93 ? 14.703 14.135 -8.225 1.00 81.25 93 ALA A O 1
ATOM 701 N N . GLU A 1 94 ? 12.510 13.694 -8.370 1.00 83.25 94 GLU A N 1
ATOM 702 C CA . GLU A 1 94 ? 12.510 12.630 -7.358 1.00 83.25 94 GLU A CA 1
ATOM 703 C C . GLU A 1 94 ? 13.404 11.454 -7.762 1.00 83.25 94 GLU A C 1
ATOM 705 O O . GLU A 1 94 ? 14.013 10.821 -6.909 1.00 83.25 94 GLU A O 1
ATOM 710 N N . LYS A 1 95 ? 13.520 11.164 -9.063 1.00 75.19 95 LYS A N 1
ATOM 711 C CA . LYS A 1 95 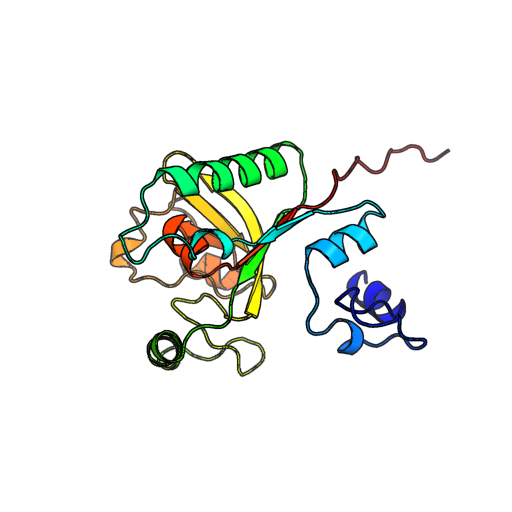? 14.441 10.150 -9.572 1.00 75.19 95 LYS A CA 1
ATOM 712 C C . LYS A 1 95 ? 15.893 10.551 -9.367 1.00 75.19 95 LYS A C 1
ATOM 714 O O . LYS A 1 95 ? 16.687 9.679 -9.064 1.00 75.19 95 LYS A O 1
ATOM 719 N N . LYS A 1 96 ? 16.263 11.826 -9.508 1.00 72.50 96 LYS A N 1
ATOM 720 C CA . LYS A 1 96 ? 17.634 12.281 -9.212 1.00 72.50 96 LYS A CA 1
ATOM 721 C C . LYS A 1 96 ? 17.997 12.037 -7.752 1.00 72.50 96 LYS A C 1
ATOM 723 O O . LYS A 1 96 ? 19.086 11.539 -7.489 1.00 72.50 96 LYS A O 1
ATOM 728 N N . ASP A 1 97 ? 17.057 12.288 -6.848 1.00 67.62 97 ASP A N 1
ATOM 729 C CA . ASP A 1 97 ? 17.226 11.983 -5.426 1.00 67.62 97 ASP A CA 1
ATOM 730 C C . ASP A 1 97 ? 17.233 10.460 -5.175 1.00 67.62 97 ASP A C 1
ATOM 732 O O . ASP A 1 97 ? 18.016 9.961 -4.372 1.00 67.62 97 ASP A O 1
ATOM 736 N N . ALA A 1 98 ? 16.424 9.700 -5.923 1.00 61.75 98 ALA A N 1
ATOM 737 C CA . ALA A 1 98 ? 16.352 8.237 -5.879 1.00 61.75 98 ALA A CA 1
ATOM 738 C C . ALA A 1 98 ? 17.570 7.520 -6.488 1.00 61.75 98 ALA A C 1
ATOM 740 O O . ALA A 1 98 ? 17.876 6.402 -6.091 1.00 61.75 98 ALA A O 1
ATOM 741 N N . ILE A 1 99 ? 18.266 8.121 -7.460 1.00 54.06 99 ILE A N 1
ATOM 742 C CA . ILE A 1 99 ? 19.444 7.542 -8.135 1.00 54.06 99 ILE A CA 1
ATOM 743 C C . ILE A 1 99 ? 20.606 7.350 -7.147 1.00 54.06 99 ILE A C 1
ATOM 745 O O . ILE A 1 99 ? 21.458 6.490 -7.365 1.00 54.06 99 ILE A O 1
ATOM 749 N N . ALA A 1 100 ? 20.628 8.095 -6.036 1.00 55.44 100 ALA A N 1
ATOM 750 C CA . ALA A 1 100 ? 21.562 7.850 -4.938 1.00 55.44 100 ALA A CA 1
ATOM 751 C C . ALA A 1 100 ? 21.296 6.515 -4.209 1.00 55.44 100 ALA A C 1
ATOM 753 O O . ALA A 1 100 ? 22.181 5.991 -3.529 1.00 55.44 100 ALA A O 1
ATOM 754 N N . GLU A 1 101 ? 20.104 5.933 -4.358 1.00 62.06 101 GLU A N 1
ATOM 755 C CA . GLU A 1 101 ? 19.755 4.625 -3.819 1.00 62.06 101 GLU A CA 1
ATOM 756 C C . GLU A 1 101 ? 19.923 3.514 -4.865 1.00 62.06 101 GLU A C 1
ATOM 758 O O . GLU A 1 101 ? 19.678 3.686 -6.058 1.00 62.06 101 GLU A O 1
ATOM 763 N N . LYS A 1 102 ? 20.300 2.310 -4.410 1.00 63.44 102 LYS A N 1
ATOM 764 C CA . LYS A 1 102 ? 20.326 1.123 -5.282 1.00 63.44 102 LYS A CA 1
ATOM 765 C C . LYS A 1 102 ? 18.924 0.871 -5.874 1.00 63.44 102 LYS A C 1
ATOM 767 O O . LYS A 1 102 ? 17.960 0.950 -5.098 1.00 63.44 102 LYS A O 1
ATOM 772 N N . PRO A 1 103 ? 18.811 0.516 -7.170 1.00 64.94 103 PRO A N 1
ATOM 773 C CA . PRO A 1 103 ? 17.529 0.245 -7.823 1.00 64.94 103 PRO A CA 1
ATOM 774 C C . PRO A 1 103 ? 16.719 -0.839 -7.096 1.00 64.94 103 PRO A C 1
ATOM 776 O O . PRO A 1 103 ? 17.261 -1.604 -6.289 1.00 64.94 103 PRO A O 1
ATOM 779 N N . GLY A 1 104 ? 15.410 -0.876 -7.366 1.00 59.19 104 GLY A N 1
ATOM 780 C CA . GLY A 1 104 ? 14.496 -1.911 -6.874 1.00 59.19 104 GLY A CA 1
ATOM 781 C C . GLY A 1 104 ? 14.931 -3.334 -7.245 1.00 59.19 104 GLY A C 1
ATOM 782 O O . GLY A 1 104 ? 15.840 -3.541 -8.053 1.00 59.19 104 GLY A O 1
ATOM 783 N N . HIS A 1 105 ? 14.287 -4.332 -6.635 1.00 60.22 105 HIS A N 1
ATOM 784 C CA . HIS A 1 105 ? 14.671 -5.736 -6.786 1.00 60.22 105 HIS A CA 1
ATOM 785 C C . HIS A 1 105 ? 14.586 -6.221 -8.238 1.00 60.22 105 HIS A C 1
ATOM 787 O O . HIS A 1 105 ? 15.427 -7.015 -8.654 1.00 60.22 105 HIS A O 1
ATOM 793 N N . SER A 1 106 ? 13.653 -5.681 -9.029 1.00 60.84 106 SER A N 1
ATOM 794 C CA . SER A 1 106 ? 13.492 -6.019 -10.448 1.00 60.84 106 SER A CA 1
ATOM 795 C C . SER A 1 106 ? 14.524 -5.338 -11.365 1.00 60.84 106 SER A C 1
ATOM 797 O O . SER A 1 106 ? 14.392 -5.388 -12.584 1.00 60.84 106 SER A O 1
ATOM 799 N N . GLY A 1 107 ? 15.557 -4.683 -10.816 1.00 54.06 107 GLY A N 1
ATOM 800 C CA . GLY A 1 107 ? 16.714 -4.215 -11.588 1.00 54.06 107 GLY A CA 1
ATOM 801 C C . GLY A 1 107 ? 16.511 -2.921 -12.383 1.00 54.06 107 GLY A C 1
ATOM 802 O O . GLY A 1 107 ? 17.327 -2.616 -13.249 1.00 54.06 107 GLY A O 1
ATOM 803 N N . GLY A 1 108 ? 15.467 -2.135 -12.093 1.00 63.62 108 GLY A N 1
ATOM 804 C CA . GLY A 1 108 ? 15.228 -0.866 -12.797 1.00 63.62 108 GLY A CA 1
ATOM 805 C C . GLY A 1 108 ? 14.202 0.087 -12.180 1.00 63.62 108 GLY A C 1
ATOM 806 O O . GLY A 1 108 ? 14.061 1.210 -12.667 1.00 63.62 108 GLY A O 1
ATOM 807 N N . GLU A 1 109 ? 13.485 -0.301 -11.119 1.00 72.50 109 GLU A N 1
ATOM 808 C CA . GLU A 1 109 ? 12.537 0.617 -10.483 1.00 72.50 109 GLU A CA 1
ATOM 809 C C . GLU A 1 109 ? 13.274 1.676 -9.657 1.00 72.50 109 GLU A C 1
ATOM 811 O O . GLU A 1 109 ? 14.157 1.368 -8.850 1.00 72.50 109 GLU A O 1
ATOM 816 N N . ALA A 1 110 ? 12.880 2.938 -9.845 1.00 81.00 110 ALA A N 1
ATOM 817 C CA . ALA A 1 110 ? 13.360 4.037 -9.020 1.00 81.00 110 ALA A CA 1
ATOM 818 C C . ALA A 1 110 ? 12.893 3.844 -7.572 1.00 81.00 110 ALA A C 1
ATOM 820 O O . ALA A 1 110 ? 11.729 3.510 -7.331 1.00 81.00 110 ALA A O 1
ATOM 821 N N . LYS A 1 111 ? 13.793 4.089 -6.619 1.00 82.56 111 LYS A N 1
ATOM 822 C CA . LYS A 1 111 ? 13.522 3.943 -5.191 1.00 82.56 111 LYS A CA 1
ATOM 823 C C . LYS A 1 111 ? 13.869 5.225 -4.447 1.00 82.56 111 LYS A C 1
ATOM 825 O O . LYS A 1 111 ? 15.004 5.673 -4.505 1.00 82.56 111 LYS A O 1
ATOM 830 N N . LEU A 1 112 ? 12.891 5.809 -3.768 1.00 81.38 112 LEU A N 1
ATOM 831 C CA . LEU A 1 112 ? 13.038 7.057 -3.032 1.00 81.38 112 LEU A CA 1
ATOM 832 C C . LEU A 1 112 ? 12.771 6.787 -1.556 1.00 81.38 112 LEU A C 1
ATOM 834 O O . LEU A 1 112 ? 11.660 6.393 -1.195 1.00 81.38 112 LEU A O 1
ATOM 838 N N . ARG A 1 113 ? 13.780 6.992 -0.706 1.00 79.25 113 ARG A N 1
ATOM 839 C CA . ARG A 1 113 ? 13.716 6.723 0.737 1.00 79.25 113 ARG A CA 1
ATOM 840 C C . ARG A 1 113 ? 13.224 5.308 1.023 1.00 79.25 113 ARG A C 1
ATOM 842 O O . ARG A 1 113 ? 12.356 5.092 1.867 1.00 79.25 113 ARG A O 1
ATOM 849 N N . GLY A 1 114 ? 13.730 4.348 0.248 1.00 80.69 114 GLY A N 1
ATOM 850 C CA . GLY A 1 114 ? 13.366 2.937 0.332 1.00 80.69 114 GLY A CA 1
ATOM 851 C C . GLY A 1 114 ? 11.972 2.553 -0.207 1.00 80.69 114 GLY A C 1
ATOM 852 O O . GLY A 1 114 ? 11.672 1.361 -0.312 1.00 80.69 114 GLY A O 1
ATOM 853 N N . ILE A 1 115 ? 11.153 3.518 -0.645 1.00 87.06 115 ILE A N 1
ATOM 854 C CA . ILE A 1 115 ? 9.877 3.271 -1.334 1.00 87.06 115 ILE A CA 1
ATOM 855 C C . ILE A 1 115 ? 10.114 3.104 -2.833 1.00 87.06 115 ILE A C 1
ATOM 857 O O . ILE A 1 115 ? 10.783 3.917 -3.462 1.00 87.06 115 ILE A O 1
ATOM 861 N N . VAL A 1 116 ? 9.540 2.061 -3.420 1.00 89.38 116 VAL A N 1
ATOM 862 C CA . VAL A 1 116 ? 9.712 1.680 -4.825 1.00 89.38 116 VAL A CA 1
ATOM 863 C C . VAL A 1 116 ? 8.597 2.304 -5.660 1.00 89.38 116 VAL A C 1
ATOM 865 O O . VAL A 1 116 ? 7.427 2.238 -5.280 1.00 89.38 116 VAL A O 1
ATOM 868 N N . ALA A 1 117 ? 8.940 2.912 -6.795 1.00 89.69 117 ALA A N 1
ATOM 869 C CA . ALA A 1 117 ? 7.971 3.444 -7.752 1.00 89.69 117 ALA A CA 1
ATOM 870 C C . ALA A 1 117 ? 7.251 2.327 -8.522 1.00 89.69 117 ALA A C 1
ATOM 872 O O . ALA A 1 117 ? 7.861 1.313 -8.845 1.00 89.69 117 ALA A O 1
ATOM 873 N N . ARG A 1 118 ? 5.991 2.570 -8.918 1.00 90.00 118 ARG A N 1
ATOM 874 C CA . ARG A 1 118 ? 5.157 1.617 -9.684 1.00 90.00 118 ARG A CA 1
ATOM 875 C C . ARG A 1 118 ? 5.029 0.246 -9.004 1.00 90.00 118 ARG A C 1
ATOM 877 O O . ARG A 1 118 ? 4.993 -0.777 -9.679 1.00 90.00 118 ARG A O 1
ATOM 884 N N . HIS A 1 119 ? 4.948 0.247 -7.678 1.00 92.94 119 HIS A N 1
ATOM 885 C CA . HIS A 1 119 ? 4.954 -0.957 -6.855 1.00 92.94 119 HIS A CA 1
ATOM 886 C C . HIS A 1 119 ? 3.740 -1.010 -5.933 1.00 92.94 119 HIS A C 1
ATOM 888 O O . HIS A 1 119 ? 3.212 0.026 -5.528 1.00 92.94 119 HIS A O 1
ATOM 894 N N . GLU A 1 120 ? 3.303 -2.218 -5.594 1.00 93.94 120 GLU A N 1
ATOM 895 C CA . GLU A 1 120 ? 2.150 -2.455 -4.724 1.00 93.94 120 GLU A CA 1
ATOM 896 C C . GLU A 1 120 ? 2.611 -2.882 -3.326 1.00 93.94 120 GLU A C 1
ATOM 898 O O . GLU A 1 120 ? 3.479 -3.739 -3.162 1.00 93.94 120 GLU A O 1
ATOM 903 N N . TYR A 1 121 ? 1.996 -2.294 -2.305 1.00 96.38 121 TYR A N 1
ATOM 904 C CA . TYR A 1 121 ? 2.249 -2.572 -0.896 1.00 96.38 121 TYR A CA 1
ATOM 905 C C . TYR A 1 121 ? 0.965 -3.051 -0.224 1.00 96.38 121 TYR A C 1
ATOM 907 O O . TYR A 1 121 ? -0.125 -2.571 -0.530 1.00 96.38 121 TYR A O 1
ATOM 915 N N . THR A 1 122 ? 1.078 -3.965 0.737 1.00 97.25 122 THR A N 1
ATOM 916 C CA . THR A 1 122 ? -0.059 -4.326 1.601 1.00 97.25 122 THR A CA 1
ATOM 917 C C . THR A 1 122 ? -0.163 -3.326 2.746 1.00 97.25 122 THR A C 1
ATOM 919 O O . THR A 1 122 ? 0.851 -3.042 3.381 1.00 97.25 122 THR A O 1
ATOM 922 N N . ILE A 1 123 ? -1.362 -2.826 3.046 1.00 97.19 123 ILE A N 1
ATOM 923 C CA . ILE A 1 123 ? -1.616 -2.057 4.269 1.00 97.19 123 ILE A CA 1
ATOM 924 C C . ILE A 1 123 ? -1.995 -3.033 5.379 1.00 97.19 123 ILE A C 1
ATOM 926 O O . ILE A 1 123 ? -2.936 -3.811 5.234 1.00 97.19 123 ILE A O 1
ATOM 930 N N . LEU A 1 124 ? -1.244 -2.999 6.476 1.00 95.44 124 LEU A N 1
ATOM 931 C CA . LEU A 1 124 ? -1.412 -3.909 7.604 1.00 95.44 124 LEU A CA 1
ATOM 932 C C . LEU A 1 124 ? -2.159 -3.273 8.772 1.00 95.44 124 LEU A C 1
ATOM 934 O O . LEU A 1 124 ? -2.902 -3.966 9.458 1.00 95.44 124 LEU A O 1
ATOM 938 N N . ASP A 1 125 ? -1.921 -1.986 9.021 1.00 94.06 125 ASP A N 1
ATOM 939 C CA . ASP A 1 125 ? -2.435 -1.297 10.204 1.00 94.06 125 ASP A CA 1
ATOM 940 C C . ASP A 1 125 ? -2.403 0.227 10.027 1.00 94.06 125 ASP A C 1
ATOM 942 O O . ASP A 1 125 ? -1.777 0.743 9.093 1.00 94.06 125 ASP A O 1
ATOM 946 N N . ILE A 1 126 ? -3.045 0.950 10.943 1.00 92.31 126 ILE A N 1
ATOM 947 C CA . ILE A 1 126 ? -2.962 2.405 11.052 1.00 92.31 126 ILE A CA 1
ATOM 948 C C . ILE A 1 126 ? -2.754 2.849 12.501 1.00 92.31 126 ILE A C 1
ATOM 950 O O . ILE A 1 126 ? -3.206 2.211 13.445 1.00 92.31 126 ILE A O 1
ATOM 954 N N . ASN A 1 127 ? -2.130 4.010 12.670 1.00 88.38 127 ASN A N 1
ATOM 955 C CA . ASN A 1 127 ? -2.148 4.754 13.918 1.00 88.38 127 ASN A CA 1
ATOM 956 C C . ASN A 1 127 ? -2.815 6.103 13.646 1.00 88.38 127 ASN A C 1
ATOM 958 O O . ASN A 1 127 ? -2.265 6.946 12.937 1.00 88.38 127 ASN A O 1
ATOM 962 N N . GLU A 1 128 ? -4.019 6.296 14.181 1.00 85.06 128 GLU A N 1
ATOM 963 C CA . GLU A 1 128 ? -4.798 7.515 13.955 1.00 85.06 128 GLU A CA 1
ATOM 964 C C . GLU A 1 128 ? -4.256 8.720 14.728 1.00 85.06 128 GLU A C 1
ATOM 966 O O . GLU A 1 128 ? -4.361 9.841 14.226 1.00 85.06 128 GLU A O 1
ATOM 971 N N . GLN A 1 129 ? -3.669 8.507 15.914 1.00 83.56 129 GLN A N 1
ATOM 972 C CA . GLN A 1 129 ? -3.104 9.587 16.727 1.00 83.56 129 GLN A CA 1
ATOM 973 C C . GLN A 1 129 ? -1.913 10.243 16.020 1.00 83.56 129 GLN A C 1
ATOM 975 O O . GLN A 1 129 ? -1.890 11.459 15.838 1.00 83.56 129 GLN A O 1
ATOM 980 N N . GLU A 1 130 ? -0.977 9.419 15.553 1.00 82.75 130 GLU A N 1
ATOM 981 C CA . GLU A 1 130 ? 0.260 9.831 14.882 1.00 82.75 130 GLU A CA 1
ATOM 982 C C . GLU A 1 130 ? 0.087 9.984 13.362 1.00 82.75 130 GLU A C 1
ATOM 984 O O . GLU A 1 130 ? 0.998 10.416 12.662 1.00 82.75 130 GLU A O 1
ATOM 989 N N . LYS A 1 131 ? -1.093 9.639 12.828 1.00 86.25 131 LYS A N 1
ATOM 990 C CA . LYS A 1 131 ? -1.410 9.629 11.388 1.00 86.25 131 LYS A CA 1
ATOM 991 C C . LYS A 1 131 ? -0.409 8.808 10.570 1.00 86.25 131 LYS A C 1
ATOM 993 O O . LYS A 1 131 ? 0.075 9.253 9.529 1.00 86.25 131 LYS A O 1
ATOM 998 N N . MET A 1 132 ? -0.135 7.593 11.026 1.00 88.38 132 MET A N 1
ATOM 999 C CA . MET A 1 132 ? 0.799 6.671 10.383 1.00 88.38 132 MET A CA 1
ATOM 1000 C C . MET A 1 132 ? 0.054 5.485 9.769 1.00 88.38 132 MET A C 1
ATOM 1002 O O . MET A 1 132 ? -0.993 5.061 10.260 1.00 88.38 132 MET A O 1
ATOM 1006 N N . ILE A 1 133 ? 0.615 4.925 8.702 1.00 92.31 133 ILE A N 1
ATOM 1007 C CA . ILE A 1 133 ? 0.112 3.731 8.019 1.00 92.31 133 ILE A CA 1
ATOM 1008 C C . ILE A 1 133 ? 1.210 2.671 8.038 1.00 92.31 133 ILE A C 1
ATOM 1010 O O . ILE A 1 133 ? 2.347 2.950 7.653 1.00 92.31 133 ILE A O 1
ATOM 1014 N N . LYS A 1 134 ? 0.878 1.456 8.477 1.00 93.19 134 LYS A N 1
ATOM 1015 C CA . LYS A 1 134 ? 1.783 0.306 8.459 1.00 93.19 134 LYS A CA 1
ATOM 1016 C C . LYS A 1 134 ? 1.654 -0.408 7.125 1.00 93.19 134 LYS A C 1
ATOM 1018 O O . LYS A 1 134 ? 0.570 -0.859 6.756 1.00 93.19 134 LYS A O 1
ATOM 1023 N N . LEU A 1 135 ? 2.762 -0.528 6.413 1.00 94.50 135 LEU A N 1
ATOM 1024 C CA . LEU A 1 135 ? 2.855 -1.143 5.098 1.00 94.50 135 LEU A CA 1
ATOM 1025 C C . LEU A 1 135 ? 3.727 -2.393 5.139 1.00 94.50 135 LEU A C 1
ATOM 1027 O O . LEU A 1 135 ? 4.580 -2.547 6.012 1.00 94.50 135 LEU A O 1
ATOM 1031 N N . ARG A 1 136 ? 3.544 -3.262 4.144 1.00 94.25 136 ARG A N 1
ATOM 1032 C CA . ARG A 1 136 ? 4.451 -4.364 3.832 1.00 94.25 136 ARG A CA 1
ATOM 1033 C C . ARG A 1 136 ? 4.824 -4.365 2.358 1.00 94.25 136 ARG A C 1
ATOM 1035 O O . ARG A 1 136 ? 3.943 -4.421 1.500 1.00 94.25 136 ARG A O 1
ATOM 1042 N N . ASN A 1 137 ? 6.125 -4.372 2.078 1.00 93.19 137 ASN A N 1
ATOM 1043 C CA . ASN A 1 137 ? 6.668 -4.659 0.758 1.00 93.19 137 ASN A CA 1
ATOM 1044 C C . ASN A 1 137 ? 6.551 -6.169 0.465 1.00 93.19 137 ASN A C 1
ATOM 1046 O O . ASN A 1 137 ? 7.109 -6.970 1.225 1.00 93.19 137 ASN A O 1
ATOM 1050 N N . PRO A 1 138 ? 5.868 -6.588 -0.617 1.00 92.25 138 PRO A N 1
ATOM 1051 C CA . PRO A 1 138 ? 5.724 -8.001 -0.963 1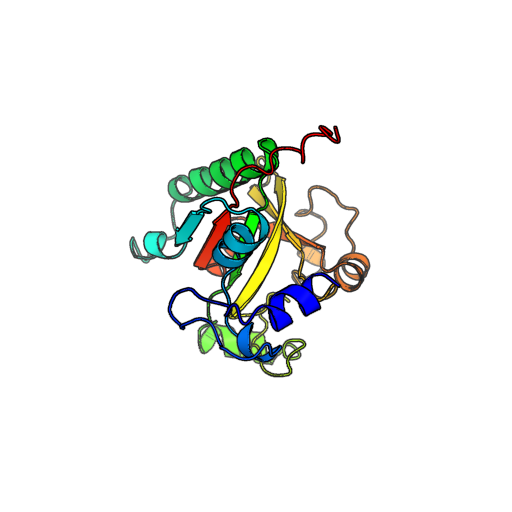.00 92.25 138 PRO A CA 1
ATOM 1052 C C . PRO A 1 138 ? 7.051 -8.723 -1.240 1.00 92.25 138 PRO A C 1
ATOM 1054 O O . PRO A 1 138 ? 7.093 -9.941 -1.088 1.00 92.25 138 PRO A O 1
ATOM 1057 N N . TRP A 1 139 ? 8.144 -8.017 -1.558 1.00 89.81 139 TRP A N 1
ATOM 1058 C CA . TRP A 1 139 ? 9.472 -8.637 -1.688 1.00 89.81 139 TRP A CA 1
ATOM 1059 C C . TRP A 1 139 ? 10.048 -9.145 -0.360 1.00 89.81 139 TRP A C 1
ATOM 1061 O O . TRP A 1 139 ? 10.995 -9.923 -0.361 1.00 89.81 139 TRP A O 1
ATOM 1071 N N . GLY A 1 140 ? 9.484 -8.737 0.782 1.00 84.56 140 GLY A N 1
ATOM 1072 C CA . GLY A 1 140 ? 9.953 -9.160 2.105 1.00 84.56 140 GLY A CA 1
ATOM 1073 C C . GLY A 1 140 ? 11.199 -8.421 2.598 1.00 84.56 140 GLY A C 1
ATOM 1074 O O . GLY A 1 140 ? 11.709 -8.730 3.668 1.00 84.56 140 GLY A O 1
ATOM 1075 N N . PHE A 1 141 ? 11.665 -7.425 1.852 1.00 77.75 141 PHE A N 1
ATOM 1076 C CA . PHE A 1 141 ? 12.743 -6.513 2.219 1.00 77.75 141 PHE A CA 1
ATOM 1077 C C . PHE A 1 141 ? 12.517 -5.159 1.541 1.00 77.75 141 PHE A C 1
ATOM 1079 O O . PHE A 1 141 ? 11.654 -5.023 0.673 1.00 77.75 141 PHE A O 1
ATOM 1086 N N . TYR A 1 142 ? 13.303 -4.161 1.946 1.00 73.06 142 TYR A N 1
ATOM 1087 C CA . TYR A 1 142 ? 13.063 -2.736 1.707 1.00 73.06 142 TYR A CA 1
ATOM 1088 C C . TYR A 1 142 ? 11.786 -2.216 2.378 1.00 73.06 142 TYR A C 1
ATOM 1090 O O . TYR A 1 142 ? 10.724 -2.836 2.356 1.00 73.06 142 TYR A O 1
ATOM 1098 N N . GLY A 1 143 ? 11.909 -1.032 2.956 1.00 74.94 143 GLY A N 1
ATOM 1099 C CA . GLY A 1 143 ? 10.828 -0.290 3.579 1.00 74.94 143 GLY A CA 1
ATOM 1100 C C . GLY A 1 143 ? 11.159 1.188 3.544 1.00 74.94 143 GLY A C 1
ATOM 1101 O O . GLY A 1 143 ? 11.989 1.601 2.739 1.00 74.94 143 GLY A O 1
ATOM 1102 N N . ARG A 1 144 ? 10.555 1.989 4.417 1.00 75.00 144 ARG A N 1
ATOM 1103 C CA . ARG A 1 144 ? 10.969 3.383 4.558 1.00 75.00 144 ARG A CA 1
ATOM 1104 C C . ARG A 1 144 ? 12.441 3.436 4.992 1.00 75.00 144 ARG A C 1
ATOM 1106 O O . ARG A 1 144 ? 12.907 2.585 5.742 1.00 75.00 144 ARG A O 1
ATOM 1113 N N . ASN A 1 145 ? 13.187 4.402 4.478 1.00 69.44 145 ASN A N 1
ATOM 1114 C CA . ASN A 1 145 ? 14.567 4.671 4.861 1.00 69.44 145 ASN A CA 1
ATOM 1115 C C . ASN A 1 145 ? 14.699 6.185 5.032 1.00 69.44 145 ASN A C 1
ATOM 1117 O O . ASN A 1 145 ? 15.034 6.890 4.080 1.00 69.44 145 ASN A O 1
ATOM 1121 N N . ASP A 1 146 ? 14.336 6.676 6.216 1.00 63.84 146 ASP A N 1
ATOM 1122 C CA . ASP A 1 146 ? 14.647 8.052 6.610 1.00 63.84 146 ASP A CA 1
ATOM 1123 C C . ASP A 1 146 ? 15.914 8.044 7.472 1.00 63.84 146 ASP A C 1
ATOM 1125 O O . ASP A 1 146 ? 16.363 6.986 7.917 1.00 63.84 146 ASP A O 1
ATOM 1129 N N . ASP A 1 147 ? 16.502 9.218 7.690 1.00 53.78 147 ASP A N 1
ATOM 1130 C CA . ASP A 1 147 ? 17.656 9.370 8.573 1.00 53.78 147 ASP A CA 1
ATOM 1131 C C . ASP A 1 147 ? 17.334 8.782 9.973 1.00 53.78 147 ASP A C 1
ATOM 1133 O O . ASP A 1 147 ? 16.276 9.095 10.535 1.00 53.78 147 ASP A O 1
ATOM 1137 N N . PRO A 1 148 ? 18.201 7.923 10.552 1.00 45.50 148 PRO A N 1
ATOM 1138 C CA . PRO A 1 148 ? 18.004 7.326 11.875 1.00 45.50 148 PRO A CA 1
ATOM 1139 C C . PRO A 1 148 ? 17.664 8.323 12.991 1.00 45.50 148 PRO A C 1
ATOM 1141 O O . PRO A 1 148 ? 17.025 7.939 13.976 1.00 45.50 148 PRO A O 1
ATOM 1144 N N . GLN A 1 149 ? 18.070 9.589 12.851 1.00 45.34 149 GLN A N 1
ATOM 1145 C CA . GLN A 1 149 ? 17.784 10.644 13.824 1.00 45.34 149 GLN A CA 1
ATOM 1146 C C . GLN A 1 149 ? 16.273 10.939 13.958 1.00 45.34 149 GLN A C 1
ATOM 1148 O O . GLN A 1 149 ? 15.811 11.239 15.059 1.00 45.34 149 GLN A O 1
ATOM 1153 N N . ASP A 1 150 ? 15.496 10.774 12.880 1.00 51.53 150 ASP A N 1
ATOM 1154 C CA . ASP A 1 150 ? 14.054 11.071 12.827 1.00 51.53 150 ASP A CA 1
ATOM 1155 C C . ASP A 1 150 ? 13.168 9.864 13.211 1.00 51.53 150 ASP A C 1
ATOM 1157 O O . ASP A 1 150 ? 11.972 9.998 13.471 1.00 51.53 150 ASP A O 1
ATOM 1161 N N . TRP A 1 151 ? 13.744 8.661 13.294 1.00 45.09 151 TRP A N 1
ATOM 1162 C CA . TRP A 1 151 ? 12.998 7.400 13.402 1.00 45.09 151 TRP A CA 1
ATOM 1163 C C . TRP A 1 151 ? 12.456 7.058 14.786 1.00 45.09 151 TRP A C 1
ATOM 1165 O O . TRP A 1 151 ? 11.361 6.507 14.911 1.00 45.09 151 TRP A O 1
ATOM 1175 N N . SER A 1 152 ? 13.215 7.361 15.839 1.00 48.12 152 SER A N 1
ATOM 1176 C CA . SER A 1 152 ? 12.857 6.944 17.206 1.00 48.12 152 SER A CA 1
ATOM 1177 C C . SER A 1 152 ? 11.587 7.622 17.745 1.00 48.12 152 SER A C 1
ATOM 1179 O O . SER A 1 152 ? 10.962 7.108 18.677 1.00 48.12 152 SER A O 1
ATOM 1181 N N . ALA A 1 153 ? 11.198 8.750 17.142 1.00 49.91 153 ALA A N 1
ATOM 1182 C CA . ALA A 1 153 ? 10.030 9.537 17.520 1.00 49.91 153 ALA A CA 1
ATOM 1183 C C . ALA A 1 153 ? 8.759 9.186 16.725 1.00 49.91 153 ALA A C 1
ATOM 1185 O O . ALA A 1 153 ? 7.670 9.506 17.189 1.00 49.91 153 ALA A O 1
ATOM 1186 N N . LEU A 1 154 ? 8.878 8.540 15.556 1.00 49.56 154 LEU A N 1
ATOM 1187 C CA . LEU A 1 154 ? 7.780 8.405 14.585 1.00 49.56 154 LEU A CA 1
ATOM 1188 C C . LEU A 1 154 ? 7.173 6.997 14.488 1.00 49.56 154 LEU A C 1
ATOM 1190 O O . LEU A 1 154 ? 6.159 6.829 13.814 1.00 49.56 154 LEU A O 1
ATOM 1194 N N . GLN A 1 155 ? 7.749 5.979 15.137 1.00 58.28 155 GLN A N 1
ATOM 1195 C CA . GLN A 1 155 ? 7.141 4.645 15.170 1.00 58.28 155 GLN A CA 1
ATOM 1196 C C . GLN A 1 155 ? 6.253 4.459 16.409 1.00 58.28 155 GLN A C 1
ATOM 1198 O O . GLN A 1 155 ? 6.762 4.500 17.535 1.00 58.28 155 GLN A O 1
ATOM 1203 N N . PRO A 1 156 ? 4.949 4.178 16.225 1.00 57.28 156 PRO A N 1
ATOM 1204 C CA . PRO A 1 156 ? 4.062 3.791 17.320 1.00 57.28 156 PRO A CA 1
ATOM 1205 C C . PRO A 1 156 ? 4.573 2.575 18.097 1.00 57.28 156 PRO A C 1
ATOM 1207 O O . PRO A 1 156 ? 4.452 2.496 19.318 1.00 57.28 156 PRO A O 1
ATOM 1210 N N . ASP A 1 157 ? 5.179 1.635 17.376 1.00 59.12 157 ASP A N 1
ATOM 1211 C CA . ASP A 1 157 ? 5.916 0.495 17.886 1.00 59.12 157 ASP A CA 1
ATOM 1212 C C . ASP A 1 157 ? 7.413 0.759 17.688 1.00 59.12 157 ASP A C 1
ATOM 1214 O O . ASP A 1 157 ? 8.003 0.349 16.699 1.00 59.12 157 ASP A O 1
ATOM 1218 N N . LYS A 1 158 ? 8.074 1.377 18.676 1.00 54.81 158 LYS A N 1
ATOM 1219 C CA . LYS A 1 158 ? 9.545 1.593 18.728 1.00 54.81 158 LYS A CA 1
ATOM 1220 C C . LYS A 1 158 ? 10.413 0.329 18.512 1.00 54.81 158 LYS A C 1
ATOM 1222 O O . LYS A 1 158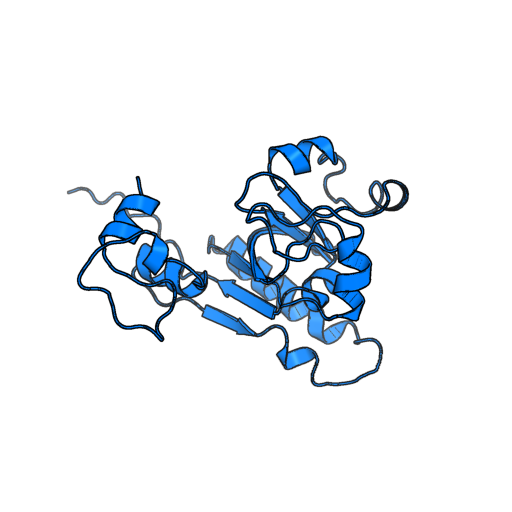 ? 11.629 0.382 18.662 1.00 54.81 158 LYS A O 1
ATOM 1227 N N . GLN A 1 159 ? 9.785 -0.813 18.249 1.00 46.53 159 GLN A N 1
ATOM 1228 C CA . GLN A 1 159 ? 10.366 -2.127 18.079 1.00 46.53 159 GLN A CA 1
ATOM 1229 C C . GLN A 1 159 ? 10.801 -2.433 16.646 1.00 46.53 159 GLN A C 1
ATOM 1231 O O . GLN A 1 159 ? 11.703 -3.242 16.532 1.00 46.53 159 GLN A O 1
ATOM 1236 N N . ALA A 1 160 ? 10.255 -1.834 15.573 1.00 54.56 160 ALA A N 1
ATOM 1237 C CA . ALA A 1 160 ? 10.671 -2.221 14.217 1.00 54.56 160 ALA A CA 1
ATOM 1238 C C . ALA A 1 160 ? 11.961 -1.497 13.797 1.00 54.56 160 ALA A C 1
ATOM 1240 O O . ALA A 1 160 ? 11.953 -0.462 13.120 1.00 54.56 160 ALA A O 1
ATOM 1241 N N . SER A 1 161 ? 13.097 -2.074 14.191 1.00 63.38 161 SER A N 1
ATOM 1242 C CA . SER A 1 161 ? 14.421 -1.627 13.761 1.00 63.38 161 SER A CA 1
ATOM 1243 C C . SER A 1 161 ? 14.553 -1.677 12.231 1.00 63.38 161 SER A C 1
ATOM 1245 O O . SER A 1 161 ? 13.924 -2.505 11.568 1.00 63.38 161 SER A O 1
ATOM 1247 N N . GLN A 1 162 ? 15.437 -0.860 11.641 1.00 65.94 162 GLN A N 1
ATOM 1248 C CA . GLN A 1 162 ? 15.768 -0.946 10.204 1.00 65.94 162 GLN A CA 1
ATOM 1249 C C . GLN A 1 162 ? 16.129 -2.386 9.783 1.00 65.94 162 GLN A C 1
ATOM 1251 O O . GLN A 1 162 ? 15.846 -2.819 8.665 1.00 65.94 162 GLN A O 1
ATOM 1256 N N . ALA A 1 163 ? 16.734 -3.152 10.697 1.00 65.50 163 ALA A N 1
ATOM 1257 C CA . ALA A 1 163 ? 17.094 -4.547 10.483 1.00 65.50 163 ALA A CA 1
ATOM 1258 C C . ALA A 1 163 ? 15.866 -5.465 10.352 1.00 65.50 163 ALA A C 1
ATOM 1260 O O . ALA A 1 163 ? 15.887 -6.386 9.538 1.00 65.50 163 ALA A O 1
ATOM 1261 N N . GLU A 1 164 ? 14.794 -5.226 11.106 1.00 69.81 164 GLU A N 1
ATOM 1262 C CA . GLU A 1 164 ? 13.539 -5.975 10.975 1.00 69.81 164 GLU A CA 1
ATOM 1263 C C . GLU A 1 164 ? 12.771 -5.593 9.719 1.00 69.81 164 GLU A C 1
ATOM 1265 O O . GLU A 1 164 ? 12.240 -6.477 9.045 1.00 69.81 164 GLU A O 1
ATOM 1270 N N . GLN A 1 165 ? 12.775 -4.318 9.330 1.00 71.50 165 GLN A N 1
ATOM 1271 C CA . GLN A 1 165 ? 12.171 -3.906 8.061 1.00 71.50 165 GLN A CA 1
ATOM 1272 C C . GLN A 1 165 ? 12.870 -4.572 6.876 1.00 71.50 165 GLN A C 1
ATOM 1274 O O . GLN A 1 165 ? 12.224 -5.099 5.976 1.00 71.50 165 GLN A O 1
ATOM 1279 N N . ASN A 1 166 ? 14.200 -4.649 6.914 1.00 71.62 166 ASN A N 1
ATOM 1280 C CA . ASN A 1 166 ? 14.990 -5.340 5.898 1.00 71.62 166 ASN A CA 1
ATOM 1281 C C . ASN A 1 166 ? 14.776 -6.863 5.867 1.00 71.62 166 ASN A C 1
ATOM 1283 O O . ASN A 1 166 ? 15.132 -7.487 4.873 1.00 71.62 166 ASN A O 1
ATOM 1287 N N . LYS A 1 167 ? 14.201 -7.461 6.917 1.00 79.25 167 LYS A N 1
ATOM 1288 C CA . LYS A 1 167 ? 13.875 -8.898 6.983 1.00 79.25 167 LYS A CA 1
ATOM 1289 C C . LYS A 1 167 ? 12.416 -9.220 6.669 1.00 79.25 167 LYS A C 1
ATOM 1291 O O . LYS A 1 167 ? 12.107 -10.361 6.338 1.00 79.25 167 LYS A O 1
ATOM 1296 N N . THR A 1 168 ? 11.517 -8.261 6.868 1.00 84.62 168 THR A N 1
ATOM 1297 C CA . THR A 1 168 ? 10.064 -8.482 6.792 1.00 84.62 168 THR A CA 1
ATOM 1298 C C . THR A 1 168 ? 9.389 -7.692 5.674 1.00 84.62 168 THR A C 1
ATOM 1300 O O . THR A 1 168 ? 8.287 -8.047 5.245 1.00 84.62 168 THR A O 1
ATOM 1303 N N . GLY A 1 169 ? 10.028 -6.609 5.223 1.00 88.44 169 GLY A N 1
ATOM 1304 C CA . GLY A 1 169 ? 9.447 -5.580 4.372 1.00 88.44 169 GLY A CA 1
ATOM 1305 C C . GLY A 1 169 ? 8.385 -4.739 5.082 1.00 88.44 169 GLY A C 1
ATOM 1306 O O . GLY A 1 169 ? 7.666 -4.016 4.401 1.00 88.44 169 GLY A O 1
ATOM 1307 N N . VAL A 1 170 ? 8.219 -4.861 6.405 1.00 90.19 170 VAL A N 1
ATOM 1308 C CA . VAL A 1 170 ? 7.171 -4.175 7.176 1.00 90.19 170 VAL A CA 1
ATOM 1309 C C . VAL A 1 170 ? 7.704 -2.869 7.746 1.00 90.19 170 VAL A C 1
ATOM 1311 O O . VAL A 1 170 ? 8.760 -2.865 8.369 1.00 90.19 170 VAL A O 1
ATOM 1314 N N . PHE A 1 171 ? 6.977 -1.769 7.560 1.00 88.00 171 PHE A N 1
ATOM 1315 C CA . PHE A 1 171 ? 7.394 -0.441 8.012 1.00 88.00 171 PHE A CA 1
ATOM 1316 C C . PHE A 1 171 ? 6.206 0.505 8.185 1.00 88.00 171 PHE A C 1
ATOM 1318 O O . PHE A 1 171 ? 5.134 0.269 7.630 1.00 88.00 171 PHE A O 1
ATOM 1325 N N . TRP A 1 172 ? 6.401 1.595 8.923 1.00 89.00 172 TRP A N 1
ATOM 1326 C CA . TRP A 1 172 ? 5.426 2.682 9.026 1.00 89.00 172 TRP A CA 1
ATOM 1327 C C . TRP A 1 172 ? 5.794 3.846 8.108 1.00 89.00 172 TRP A C 1
ATOM 1329 O O . TRP A 1 172 ? 6.970 4.119 7.873 1.00 89.00 172 TRP A O 1
ATOM 1339 N N . ILE A 1 173 ? 4.782 4.546 7.604 1.00 87.31 173 ILE A N 1
ATOM 1340 C CA . ILE A 1 173 ? 4.927 5.790 6.846 1.00 87.31 173 ILE A CA 1
ATOM 1341 C C . ILE A 1 173 ? 3.898 6.816 7.325 1.00 87.31 173 ILE A C 1
ATOM 1343 O O . ILE A 1 173 ? 2.770 6.451 7.662 1.00 87.31 173 ILE A O 1
ATOM 1347 N N . GLY A 1 174 ? 4.272 8.095 7.345 1.00 86.88 174 GLY A N 1
ATOM 1348 C CA . GLY A 1 174 ? 3.337 9.182 7.629 1.00 86.88 174 GLY A CA 1
ATOM 1349 C C . GLY A 1 174 ? 2.288 9.334 6.530 1.00 86.88 174 GLY A C 1
ATOM 1350 O O . GLY A 1 174 ? 2.566 9.121 5.347 1.00 86.88 174 GLY A O 1
ATOM 1351 N N . LEU A 1 175 ? 1.075 9.732 6.910 1.00 87.25 175 LEU A N 1
ATOM 1352 C CA . LEU A 1 175 ? -0.038 9.928 5.980 1.00 87.25 175 LEU A CA 1
ATOM 1353 C C . LEU A 1 175 ? 0.295 10.917 4.855 1.00 87.25 175 LEU A C 1
ATOM 1355 O O . LEU A 1 175 ? -0.119 10.698 3.719 1.00 87.25 175 LEU A O 1
ATOM 1359 N N . ASP A 1 176 ? 1.040 11.982 5.146 1.00 85.12 176 ASP A N 1
ATOM 1360 C CA . ASP A 1 176 ? 1.397 12.991 4.142 1.00 85.12 176 ASP A CA 1
ATOM 1361 C C . ASP A 1 176 ? 2.301 12.405 3.051 1.00 85.12 176 ASP A C 1
ATOM 1363 O O . ASP A 1 176 ? 2.050 12.596 1.859 1.00 85.12 176 ASP A O 1
ATOM 1367 N N . ASP A 1 177 ? 3.297 11.609 3.441 1.00 86.62 177 ASP A N 1
ATOM 1368 C CA . ASP A 1 177 ? 4.167 10.917 2.491 1.00 86.62 177 ASP A CA 1
ATOM 1369 C C . ASP A 1 177 ? 3.417 9.823 1.730 1.00 86.62 177 ASP A C 1
ATOM 1371 O O . ASP A 1 177 ? 3.602 9.668 0.519 1.00 86.62 177 ASP A O 1
ATOM 1375 N N . PHE A 1 178 ? 2.514 9.106 2.409 1.00 90.81 178 PHE A N 1
ATOM 1376 C CA . PHE A 1 178 ? 1.624 8.151 1.760 1.00 90.81 178 PHE A CA 1
ATOM 1377 C C . PHE A 1 178 ? 0.810 8.834 0.651 1.00 90.81 178 PHE A C 1
ATOM 1379 O O . PHE A 1 178 ? 0.851 8.412 -0.499 1.00 90.81 178 PHE A O 1
ATOM 1386 N N . LEU A 1 179 ? 0.141 9.952 0.940 1.00 90.00 179 LEU A N 1
ATOM 1387 C CA . LEU A 1 179 ? -0.629 10.700 -0.063 1.00 90.00 179 LEU A CA 1
ATOM 1388 C C . LEU A 1 179 ? 0.254 11.357 -1.137 1.00 90.00 179 LEU A C 1
ATOM 1390 O O . LEU A 1 179 ? -0.217 11.672 -2.235 1.00 90.00 179 LEU A O 1
ATOM 1394 N N . ASN A 1 180 ? 1.541 11.570 -0.857 1.00 86.88 180 ASN A N 1
ATOM 1395 C CA . ASN A 1 180 ? 2.464 12.105 -1.843 1.00 86.88 180 ASN A CA 1
ATOM 1396 C C . ASN A 1 180 ? 2.949 11.046 -2.849 1.00 86.88 180 ASN A C 1
ATOM 1398 O O . ASN A 1 180 ? 3.085 11.355 -4.043 1.00 86.88 180 ASN A O 1
ATOM 1402 N N . TRP A 1 181 ? 3.210 9.816 -2.412 1.00 89.62 181 TRP A N 1
ATOM 1403 C CA . TRP A 1 181 ? 3.832 8.782 -3.251 1.00 89.62 181 TRP A CA 1
ATOM 1404 C C . TRP A 1 181 ? 2.887 7.679 -3.715 1.00 89.62 181 TRP A C 1
ATOM 1406 O O . TRP A 1 181 ? 3.191 7.010 -4.703 1.00 89.62 181 TRP A O 1
ATOM 1416 N N . PHE A 1 182 ? 1.735 7.520 -3.070 1.00 93.19 182 PHE A N 1
ATOM 1417 C CA . PHE A 1 182 ? 0.723 6.549 -3.459 1.00 93.19 182 PHE A CA 1
ATOM 1418 C C . PHE A 1 182 ? -0.376 7.224 -4.276 1.00 93.19 182 PHE A C 1
ATOM 1420 O O . PHE A 1 182 ? -0.857 8.307 -3.944 1.00 93.19 182 PHE A O 1
ATOM 1427 N N . ASP A 1 183 ? -0.754 6.587 -5.378 1.00 93.56 183 ASP A N 1
ATOM 1428 C CA . ASP A 1 183 ? -1.799 7.049 -6.295 1.00 93.56 183 ASP A CA 1
ATOM 1429 C C . ASP A 1 183 ? -3.033 6.150 -6.283 1.00 93.56 183 ASP A C 1
ATOM 1431 O O . ASP A 1 183 ? -4.098 6.565 -6.736 1.00 93.56 183 ASP A O 1
ATOM 1435 N N . ARG A 1 184 ? -2.925 4.939 -5.735 1.00 93.62 184 ARG A N 1
ATOM 1436 C CA . ARG A 1 184 ? -4.009 3.958 -5.718 1.00 93.62 184 ARG A CA 1
ATOM 1437 C C . ARG A 1 184 ? -4.180 3.363 -4.330 1.00 93.62 184 ARG A C 1
ATOM 1439 O O . ARG A 1 184 ? -3.205 2.970 -3.698 1.00 93.62 184 ARG A O 1
ATOM 1446 N N . LEU A 1 185 ? -5.430 3.227 -3.900 1.00 96.31 185 LEU A N 1
ATOM 1447 C CA . LEU A 1 185 ? -5.839 2.441 -2.736 1.00 96.31 185 LEU A CA 1
ATOM 1448 C C . LEU A 1 185 ? -6.843 1.378 -3.189 1.00 96.31 185 LEU A C 1
ATOM 1450 O O . LEU A 1 185 ? -7.923 1.721 -3.666 1.00 96.31 185 LEU A O 1
ATOM 1454 N N . SER A 1 186 ? -6.499 0.109 -3.016 1.00 96.50 186 SER A N 1
ATOM 1455 C CA . SER A 1 186 ? -7.338 -1.046 -3.335 1.00 96.50 186 SER A CA 1
ATOM 1456 C C . SER A 1 186 ? -7.877 -1.670 -2.049 1.00 96.50 186 SER A C 1
ATOM 1458 O O . SER A 1 186 ? -7.107 -1.948 -1.131 1.00 96.50 186 SER A O 1
ATOM 1460 N N . ILE A 1 187 ? -9.184 -1.909 -1.976 1.00 96.81 187 ILE A N 1
ATOM 1461 C CA . ILE A 1 187 ? -9.850 -2.554 -0.836 1.00 96.81 187 ILE A CA 1
ATOM 1462 C C . ILE A 1 187 ? -10.694 -3.705 -1.368 1.00 96.81 187 ILE A C 1
ATOM 1464 O O . ILE A 1 187 ? -11.546 -3.494 -2.235 1.00 96.81 187 ILE A O 1
ATOM 1468 N N . SER A 1 188 ? -10.465 -4.903 -0.839 1.00 95.69 188 SER A N 1
ATOM 1469 C CA . SER A 1 188 ? -11.205 -6.099 -1.230 1.00 95.69 188 SER A CA 1
ATOM 1470 C C . SER A 1 188 ? -12.669 -6.056 -0.784 1.00 95.69 188 SER A C 1
ATOM 1472 O O . SER A 1 188 ? -13.047 -5.311 0.127 1.00 95.69 188 SER A O 1
ATOM 1474 N N . ALA A 1 189 ? -13.490 -6.939 -1.347 1.00 92.31 189 ALA A N 1
ATOM 1475 C CA . ALA A 1 189 ? -14.730 -7.349 -0.694 1.00 92.31 189 ALA A CA 1
ATOM 1476 C C . ALA A 1 189 ? -14.462 -7.918 0.715 1.00 92.31 189 ALA A C 1
ATOM 1478 O O . ALA A 1 189 ? -13.332 -8.291 1.049 1.00 92.31 189 ALA A O 1
ATOM 1479 N N . GLU A 1 190 ? -15.505 -8.022 1.545 1.00 85.06 190 GLU A N 1
ATOM 1480 C CA . GLU A 1 190 ? -15.389 -8.761 2.806 1.00 85.06 190 GLU A CA 1
ATOM 1481 C C . GLU A 1 190 ? -15.004 -10.207 2.527 1.00 85.06 190 GLU A C 1
ATOM 1483 O O . GLU A 1 190 ? -15.686 -10.929 1.781 1.00 85.06 190 GLU A O 1
ATOM 1488 N N . VAL A 1 191 ? -13.923 -10.629 3.178 1.00 69.94 191 VAL A N 1
ATOM 1489 C CA . VAL A 1 191 ? -13.570 -12.035 3.281 1.00 69.94 191 VAL A CA 1
ATOM 1490 C C . VAL A 1 191 ? -14.564 -12.635 4.267 1.00 69.94 191 VAL A C 1
ATOM 1492 O O . VAL A 1 191 ? -14.293 -12.746 5.460 1.00 69.94 191 VAL A O 1
ATOM 1495 N N . SER A 1 192 ? -15.762 -12.971 3.780 1.00 64.44 192 SER A N 1
ATOM 1496 C CA . SER A 1 192 ? -16.657 -13.856 4.521 1.00 64.44 192 SER A CA 1
ATOM 1497 C C . SER A 1 192 ? -15.819 -15.071 4.878 1.00 64.44 192 SER A C 1
ATOM 1499 O O . SER A 1 192 ? -15.240 -15.677 3.969 1.00 64.44 192 SER A O 1
ATOM 1501 N N . SER A 1 193 ? -15.688 -15.375 6.172 1.00 53.47 193 SER A N 1
ATOM 1502 C CA . SER A 1 193 ? -15.046 -16.609 6.608 1.00 53.47 193 SER A CA 1
ATOM 1503 C C . SER A 1 193 ? -15.616 -17.716 5.736 1.00 53.47 193 SER A C 1
ATOM 1505 O O . SER A 1 193 ? -16.835 -17.849 5.654 1.00 53.47 193 SER A O 1
ATOM 1507 N N . LEU A 1 194 ? -14.749 -18.412 4.989 1.00 49.91 194 LEU A N 1
ATOM 1508 C CA . LEU A 1 194 ? -15.121 -19.623 4.264 1.00 49.91 194 LEU A CA 1
ATOM 1509 C C . LEU A 1 194 ? -15.952 -20.439 5.248 1.00 49.91 194 LEU A C 1
ATOM 1511 O O . LEU A 1 194 ? -15.407 -20.890 6.263 1.00 49.91 194 LEU A O 1
ATOM 1515 N N . SER A 1 195 ? -17.273 -20.476 5.043 1.00 43.38 195 SER A N 1
ATOM 1516 C CA . SER A 1 195 ? -18.153 -21.074 6.028 1.00 43.38 195 SER A CA 1
ATOM 1517 C C . SER A 1 195 ? -17.685 -22.511 6.168 1.00 43.38 195 SER A C 1
ATOM 1519 O O . SER A 1 195 ? -17.365 -23.188 5.186 1.00 43.38 195 SER A O 1
ATOM 1521 N N . LYS A 1 196 ? -17.543 -22.969 7.409 1.00 44.53 196 LYS A N 1
ATOM 1522 C CA . LYS A 1 196 ? -17.185 -24.356 7.715 1.00 44.53 196 LYS A CA 1
ATOM 1523 C C . LYS A 1 196 ? -18.338 -25.308 7.372 1.00 44.53 196 LYS A C 1
ATOM 1525 O O . LYS A 1 196 ? -18.496 -26.328 8.030 1.00 44.53 196 LYS A O 1
ATOM 1530 N N . ASP A 1 197 ? -19.116 -25.018 6.337 1.00 46.16 197 ASP A N 1
ATOM 1531 C CA . ASP A 1 197 ? -20.186 -25.876 5.862 1.00 46.16 197 ASP A CA 1
ATOM 1532 C C . ASP A 1 197 ? -19.602 -26.857 4.849 1.00 46.16 197 ASP A C 1
ATOM 1534 O O . ASP A 1 197 ? -19.919 -26.858 3.660 1.00 46.16 197 ASP A O 1
ATOM 1538 N N . LYS A 1 198 ? -18.710 -27.719 5.343 1.00 41.41 198 LYS A N 1
ATOM 1539 C CA . LYS A 1 198 ? -18.565 -29.040 4.742 1.00 41.41 198 LYS A CA 1
ATOM 1540 C C . LYS A 1 198 ? -19.752 -29.868 5.230 1.00 41.41 198 LYS A C 1
ATOM 1542 O O . LYS A 1 198 ? -19.766 -30.293 6.383 1.00 41.41 198 LYS A O 1
ATOM 1547 N N . LYS A 1 199 ? -20.750 -30.017 4.357 1.00 39.16 199 LYS A N 1
ATOM 1548 C CA . LYS A 1 199 ? -21.627 -31.193 4.367 1.00 39.16 199 LYS A CA 1
ATOM 1549 C C . LYS A 1 199 ? -20.811 -32.447 4.072 1.00 39.16 199 LYS A C 1
ATOM 1551 O O . LYS A 1 199 ? -19.831 -32.330 3.299 1.00 39.16 199 LYS A O 1
#

Radius of gyration: 17.92 Å; chains: 1; bounding box: 43×57×43 Å

Sequence (199 aa):
MVEKAYAASGIRGNLLKEKSNEGAYENMEGGFSWYAFEVLLGKESSQTDLTAKKAVKKSRSTPEGAKPILAKIKAALDNKKAVAAGTRPFTEAEKKDAIAEKPGHSGGEAKLRGIVARHEYTILDINEQEKMIKLRNPWGFYGRNDDPQDWSALQPDKQASQAEQNKTGVFWIGLDDFLNWFDRLSISAEVSSLSKDKK

Foldseek 3Di:
DVLQVVQQQQAAQDPVDDRDPGRHNVRPPLHDPQVVLCVVQVDHWDKDFLCVQVVPDPDDDDPPVLVVVLVVVVVLVVLVWWKKFFFAQDDPVQQVQQVVDQADPVRDFRAHQQRTHRAMWTFDDADPVLQKTKIAGPVQATEGHDDPVPPCPRDPPSPCDNVNCRRGVIDMDHSVVCSVTTGMMIIHDRPPPPPPPPD

Secondary structure (DSSP, 8-state):
-HHHHHHHTT--SSTTSPPPSS--GGGGTT--HHHHHHHHHSS--EEEESGGGTTS-SS---TTTTHHHHHHHHHHHHTT--EEEEEPPPPHHHHHHHTTSPPPTTS---EETTEETT-EEEEEEEETTTTEEEEE-TTSS------HHHHTTT-SSTT--HHHHHHH-EEEEEHHHHHHHEEEEEEPPP---------